Protein AF-A0A960ZDP1-F1 (afdb_monomer)

Mean predicted aligned error: 8.87 Å

Secondary structure (DSSP, 8-state):
-------------------------------BEEEEEEEEEE-TT--EEEEEEETTS-EEEEEEETTEEEE---BEEEEEEEEEE-TT--EEEEEEETTS-EEEEEEETTEEEE---BEEEEEEEEEE-TT--EEEEEEETT--EEEEEEETTEEEE---BEEEEEEEEEE-TT--EEEEEEETTS-EEEEEEETTEEEEEE-BEEEEEEEEEE-TT--EEEEEEETT--EEEEEEETTEEEEGGGGS-GGG-EEEEEEEEE-TT--EEEEEEETT--EEEEEE--TTT------SSHHHHHHHHHHHHHSS----

Solvent-accessible surface area (backbone atoms only — not comparable to full-atom values): 17037 Å² total; per-residue (Å²): 135,91,83,85,89,82,90,79,83,80,77,78,78,77,78,75,76,81,80,76,77,87,79,86,80,92,77,86,78,68,48,62,62,34,92,46,60,49,82,61,26,63,25,89,84,64,39,33,26,8,32,22,15,22,72,80,72,33,45,24,12,33,43,32,45,99,94,42,74,42,78,66,55,50,58,68,30,77,30,19,35,27,44,25,41,21,75,80,68,42,34,25,8,30,20,15,23,72,87,70,36,41,26,13,30,45,31,50,99,92,43,74,42,75,62,55,48,62,70,28,78,35,18,36,36,52,29,42,24,69,85,66,40,34,30,9,31,24,14,23,70,84,66,35,44,29,14,32,46,33,49,98,93,40,71,38,76,62,56,49,59,65,30,77,33,18,34,40,44,26,49,22,71,87,66,38,36,26,8,32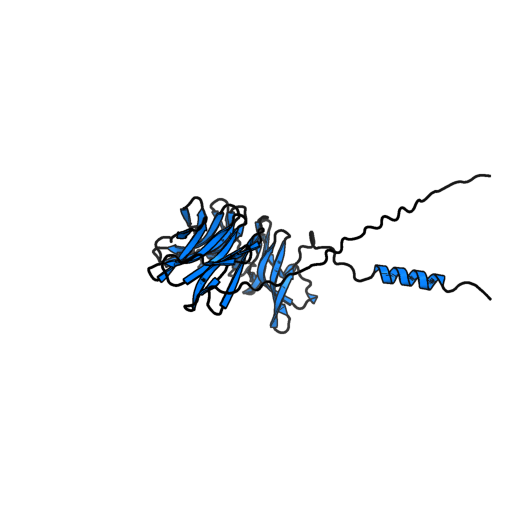,22,17,23,68,84,69,34,41,26,12,30,44,30,48,98,95,42,71,42,80,63,54,45,60,66,30,71,33,22,34,31,35,23,40,23,76,86,63,44,31,28,8,30,21,13,25,68,86,64,48,62,30,14,32,43,32,48,98,93,43,76,42,60,51,62,79,78,52,68,81,88,67,49,66,47,47,39,34,29,60,41,46,45,93,68,59,31,34,33,32,37,26,30,40,84,86,68,48,81,42,78,50,74,47,70,28,81,92,66,51,75,80,75,80,71,86,53,63,70,55,58,55,53,54,54,56,56,63,70,66,75,75,81,85,78,138

Sequence (316 aa):
MKTLFILISAIIILFAEQVYAINYTFVELGTLGGDESEAYGINDSGQIVGKASNASNQGRAFLYENGTMSNLGTLGGSSSIANDINNNGLIAGQAYNSQGYFNAFLYESGSMANLGTFGGTTSSAVGINNAGLVAGSARDVSNLTRAFLYENNQLNDLGTLGGLHSSAMGINNAGEVVGWAFTASSLQHAFLYENNTMYDLGTLGGTSSLARSINDEGNIVGWAHTASQDQHAFLYQDGAMYDLNDFIDPELDFTLYFAYDINEQGDIVGWGTNTNGDIRGFVLYNNETAPAVPEPATVILLLCAFISLYGKKTTN

Nearest PDB structures (foldseek):
  2ojh-assembly1_A  TM=5.428E-01  e=2.398E-04  Agrobacterium fabrum str. C58
  7fik-assembly1_H  TM=4.577E-01  e=8.585E-03  Xenopus laevis
  2onc-assembly3_C-3  TM=4.988E-01  e=7.425E-02  Homo sapiens
  5ojr-assembly1_A  TM=4.972E-01  e=3.074E-01  Thermosynechococcus vestitus
  2x5g-assembly1_A-2  TM=3.685E-01  e=4.050E+00  Sulfolobus islandicus rudivirus 1 variant XX

pLDDT: mean 89.69, std 18.07, range [36.72, 98.94]

Radius of gyration: 26.59 Å; Cα contacts (8 Å, |Δi|>4): 793; chains: 1; bounding box: 55×83×91 Å

Foldseek 3Di:
DDDDDDDDPPPPPPPPPPPPPPDDDDDDLDAQPDDDWDWAEAEPQRWTWWWGAHVVRAIFIWTDDPSDTDGLDAQLDGYWTFNYAYNVGWTWWWGQHVVGEIFIWIDDPSDTHGLDAQCDGYWIWNYAENVGKTWWWHAHPVRAIFIWIQDPSHTHGLDALLDGHWIWQEAENLRKTWWWHAHVVRFIFIWIQDPSHIDGLDALLDGHWIWHYAYNQGWTWWWGAHVVRAIFIWIDDPSHIDGVVVVDDVVQQKTHRTWNYAYPQRKTKGWIAHVVRDIDIDIDGDPVRPDDDPDPCPVVVVVVVVVVVPPDDDDD

Structure (mmCIF, N/CA/C/O backbone):
data_AF-A0A960ZDP1-F1
#
_entry.id   AF-A0A960ZDP1-F1
#
loop_
_atom_site.group_PDB
_atom_site.id
_atom_site.type_symbol
_atom_site.label_atom_id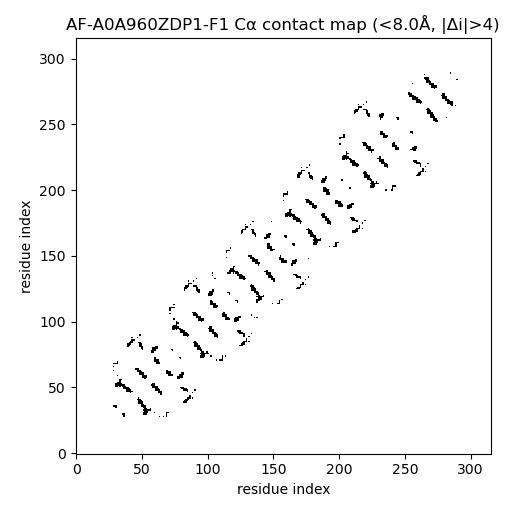
_atom_site.label_alt_id
_atom_site.label_comp_id
_atom_site.label_asym_id
_atom_site.label_entity_id
_atom_site.label_seq_id
_atom_site.pdbx_PDB_ins_code
_atom_site.Cartn_x
_atom_site.Cartn_y
_atom_site.Cartn_z
_atom_site.occupancy
_atom_site.B_iso_or_equiv
_atom_site.auth_seq_id
_atom_site.auth_comp_id
_atom_site.auth_asym_id
_atom_site.auth_atom_id
_atom_site.pdbx_PDB_model_num
ATOM 1 N N . MET A 1 1 ? -33.203 41.025 -63.018 1.00 38.09 1 MET A N 1
ATOM 2 C CA . MET A 1 1 ? -32.585 39.760 -63.476 1.00 38.09 1 MET A CA 1
ATOM 3 C C . MET A 1 1 ? -31.641 39.300 -62.365 1.00 38.09 1 MET A C 1
ATOM 5 O O . MET A 1 1 ? -30.598 39.902 -62.206 1.00 38.09 1 MET A O 1
ATOM 9 N N . LYS A 1 2 ? -32.174 38.614 -61.342 1.00 41.12 2 LYS A N 1
ATOM 10 C CA . LYS A 1 2 ? -31.920 37.186 -61.030 1.00 41.12 2 LYS A CA 1
ATOM 11 C C . LYS A 1 2 ? -30.433 36.816 -60.852 1.00 41.12 2 LYS A C 1
ATOM 13 O O . LYS A 1 2 ? -29.737 36.729 -61.855 1.00 41.12 2 LYS A O 1
ATOM 18 N N . THR A 1 3 ? -30.037 36.541 -59.599 1.00 37.53 3 THR A N 1
ATOM 19 C CA . THR A 1 3 ? -29.159 35.464 -59.043 1.00 37.53 3 THR A CA 1
ATOM 20 C C . THR A 1 3 ? -28.836 35.918 -57.600 1.00 37.53 3 THR A C 1
ATOM 22 O O . THR A 1 3 ? -28.231 36.970 -57.456 1.00 37.53 3 THR A O 1
ATOM 25 N N . LEU A 1 4 ? -29.449 35.426 -56.514 1.00 38.78 4 LEU A N 1
ATOM 26 C CA . LEU A 1 4 ? -29.541 34.074 -55.922 1.00 38.78 4 LEU A CA 1
ATOM 27 C C . LEU A 1 4 ? -28.337 33.713 -55.023 1.00 38.78 4 LEU A C 1
ATOM 29 O O . LEU A 1 4 ? -27.198 33.916 -55.425 1.00 38.78 4 LEU A O 1
ATOM 33 N N . PHE A 1 5 ? -28.674 33.089 -53.877 1.00 36.72 5 PHE A N 1
ATOM 34 C CA . PHE A 1 5 ? -27.831 32.606 -52.764 1.00 36.72 5 PHE A CA 1
ATOM 35 C C . PHE A 1 5 ? -27.309 33.710 -51.815 1.00 36.72 5 PHE A C 1
ATOM 37 O O . PHE A 1 5 ? -27.021 34.811 -52.265 1.00 36.72 5 PHE A O 1
ATOM 44 N N . ILE A 1 6 ? -27.212 33.515 -50.486 1.00 37.50 6 ILE A N 1
ATOM 45 C CA . ILE A 1 6 ? -27.648 32.412 -49.587 1.00 37.50 6 ILE A CA 1
ATOM 46 C C . ILE A 1 6 ? -28.001 33.011 -48.193 1.00 37.50 6 ILE A C 1
ATOM 48 O O . ILE A 1 6 ? -27.468 34.058 -47.835 1.00 37.50 6 ILE A O 1
ATOM 52 N N . LEU A 1 7 ? -28.864 32.364 -47.391 1.00 43.50 7 LEU A N 1
ATOM 53 C CA . LEU A 1 7 ? -28.955 32.616 -45.938 1.00 43.50 7 LEU A CA 1
ATOM 54 C C . LEU A 1 7 ? -27.849 31.822 -45.226 1.00 43.50 7 LEU A C 1
ATOM 56 O O . LEU A 1 7 ? -27.876 30.596 -45.290 1.00 43.50 7 LEU A O 1
ATOM 60 N N . ILE A 1 8 ? -26.964 32.478 -44.472 1.00 38.41 8 ILE A N 1
ATOM 61 C CA . ILE A 1 8 ? -26.258 31.813 -43.365 1.00 38.41 8 ILE A CA 1
ATOM 62 C C . ILE A 1 8 ? -2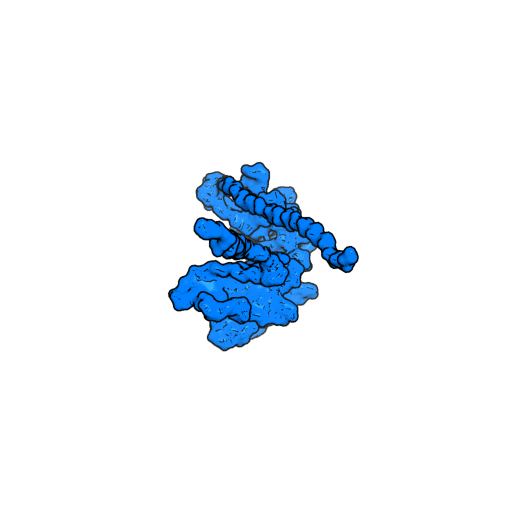6.726 32.452 -42.065 1.00 38.41 8 ILE A C 1
ATOM 64 O O . ILE A 1 8 ? -26.235 33.491 -41.631 1.00 38.41 8 ILE A O 1
ATOM 68 N N . SER A 1 9 ? -27.712 31.804 -41.453 1.00 39.69 9 SER A N 1
ATOM 69 C CA . SER A 1 9 ? -28.031 31.977 -40.044 1.00 39.69 9 SER A CA 1
ATOM 70 C C . SER A 1 9 ? -26.840 31.493 -39.218 1.00 39.69 9 SER A C 1
ATOM 72 O O . SER A 1 9 ? -26.710 30.296 -38.958 1.00 39.69 9 SER A O 1
ATOM 74 N N . ALA A 1 10 ? -25.968 32.416 -38.816 1.00 42.88 10 ALA A N 1
ATOM 75 C CA . ALA A 1 10 ? -24.958 32.148 -37.804 1.00 42.88 10 ALA A CA 1
ATOM 76 C C . ALA A 1 10 ? -25.662 31.963 -36.451 1.00 42.88 10 ALA A C 1
ATOM 78 O O . ALA A 1 10 ? -25.825 32.907 -35.679 1.00 42.88 10 ALA A O 1
ATOM 79 N N . ILE A 1 11 ? -26.123 30.738 -36.188 1.00 44.38 11 ILE A N 1
ATOM 80 C CA . ILE A 1 11 ? -26.502 30.309 -34.844 1.00 44.38 11 ILE A CA 1
ATOM 81 C C . ILE A 1 11 ? -25.198 30.235 -34.053 1.00 44.38 11 ILE A C 1
ATOM 83 O O . ILE A 1 11 ? -24.474 29.243 -34.108 1.00 44.38 11 ILE A O 1
ATOM 87 N N . ILE A 1 12 ? -24.876 31.328 -33.363 1.00 48.69 12 ILE A N 1
ATOM 88 C CA . ILE A 1 12 ? -23.784 31.368 -32.397 1.00 48.69 12 ILE A CA 1
ATOM 89 C C . ILE A 1 12 ? -24.250 30.545 -31.196 1.00 48.69 12 ILE A C 1
ATOM 91 O O . ILE A 1 12 ? -24.952 31.047 -30.317 1.00 48.69 12 ILE A O 1
ATOM 95 N N . ILE A 1 13 ? -23.894 29.260 -31.190 1.00 50.81 13 ILE A N 1
ATOM 96 C CA . ILE A 1 13 ? -24.021 28.414 -30.006 1.00 50.81 13 ILE A CA 1
ATOM 97 C C . ILE A 1 13 ? -22.935 28.873 -29.034 1.00 50.81 13 ILE A C 1
ATOM 99 O O . ILE A 1 13 ? -21.780 28.465 -29.124 1.00 50.81 13 ILE A O 1
ATOM 103 N N . LEU A 1 14 ? -23.313 29.772 -28.126 1.00 50.91 14 LEU A N 1
ATOM 104 C CA . LEU A 1 14 ? -22.530 30.074 -26.936 1.00 50.91 14 LEU A CA 1
ATOM 105 C C . LEU A 1 14 ? -22.559 28.840 -26.032 1.00 50.91 14 LEU A C 1
ATOM 107 O O . LEU A 1 14 ? -23.482 28.664 -25.237 1.00 50.91 14 LEU A O 1
ATOM 111 N N . PHE A 1 15 ? -21.544 27.989 -26.163 1.00 55.62 15 PHE A N 1
ATOM 112 C CA . PHE A 1 15 ? -21.194 27.049 -25.108 1.00 55.62 15 PHE A CA 1
ATOM 113 C C . PHE A 1 15 ? -20.683 27.868 -23.923 1.00 55.62 15 PHE A C 1
ATOM 115 O O . PHE A 1 15 ? -19.557 28.358 -23.923 1.00 55.62 15 PHE A O 1
ATOM 122 N N . ALA A 1 16 ? -21.551 28.076 -22.936 1.00 53.28 16 ALA A N 1
ATOM 1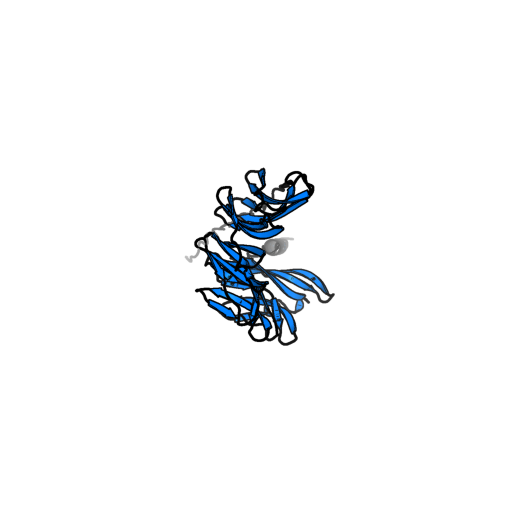23 C CA . ALA A 1 16 ? -21.122 28.531 -21.628 1.00 53.28 16 ALA A CA 1
ATOM 124 C C . ALA A 1 16 ? -20.492 27.330 -20.920 1.00 53.28 16 ALA A C 1
ATOM 126 O O . ALA A 1 16 ? -21.207 26.439 -20.460 1.00 53.28 16 ALA A O 1
ATOM 127 N N . GLU A 1 17 ? -19.163 27.292 -20.860 1.00 60.28 17 GLU A N 1
ATOM 128 C CA . GLU A 1 17 ? -18.460 26.362 -19.981 1.00 60.28 17 GLU A CA 1
ATOM 129 C C . GLU A 1 17 ? -18.936 26.603 -18.544 1.00 60.28 17 GLU A C 1
ATOM 131 O O . GLU A 1 17 ? -18.910 27.733 -18.042 1.00 60.28 17 GLU A O 1
ATOM 136 N N . GLN A 1 18 ? -19.410 25.547 -17.878 1.00 58.16 18 GLN A N 1
ATOM 137 C CA . GLN A 1 18 ? -19.647 25.617 -16.443 1.00 58.16 18 GLN A CA 1
ATOM 138 C C . GLN A 1 18 ? -18.292 25.738 -15.756 1.00 58.16 18 GLN A C 1
ATOM 140 O O . GLN A 1 18 ? -17.587 24.752 -15.560 1.00 58.16 18 GLN A O 1
ATOM 145 N N . VAL A 1 19 ? -17.945 26.963 -15.365 1.00 60.53 19 VAL A N 1
ATOM 146 C CA . VAL A 1 19 ? -16.855 27.207 -14.423 1.00 60.53 19 VAL A CA 1
ATOM 147 C C . VAL A 1 19 ? -17.296 26.645 -13.074 1.00 60.53 19 VAL A C 1
ATOM 149 O O . VAL A 1 19 ? -17.947 27.325 -12.277 1.00 60.53 19 VAL A O 1
ATOM 152 N N . TYR A 1 20 ? -16.972 25.376 -12.834 1.00 65.94 20 TYR A N 1
ATOM 153 C CA . TYR A 1 20 ? -17.087 24.762 -11.522 1.00 65.94 20 TYR A CA 1
ATOM 154 C C . TYR A 1 20 ? -16.124 25.488 -10.583 1.00 65.94 20 TYR A C 1
ATOM 156 O O . TYR A 1 20 ? -14.913 25.281 -10.618 1.00 65.94 20 TYR A O 1
ATOM 164 N N . ALA A 1 21 ? -16.663 26.381 -9.754 1.00 70.75 21 ALA A N 1
ATOM 165 C CA . ALA A 1 21 ? -15.895 26.984 -8.679 1.00 70.75 21 ALA A CA 1
ATOM 166 C C . ALA A 1 21 ? -15.486 25.869 -7.706 1.00 70.75 21 ALA A C 1
ATOM 168 O O . ALA A 1 21 ? -16.334 25.313 -7.002 1.00 70.75 21 ALA A O 1
ATOM 169 N N . ILE A 1 22 ? -14.196 25.533 -7.688 1.00 80.31 22 ILE A N 1
ATOM 170 C CA . ILE A 1 22 ? -13.643 24.552 -6.756 1.00 80.31 22 ILE A CA 1
ATOM 171 C C . ILE A 1 22 ? -13.688 25.177 -5.358 1.00 80.31 22 ILE A C 1
ATOM 173 O O . ILE A 1 22 ? -12.915 26.078 -5.036 1.00 80.31 22 ILE A O 1
ATOM 177 N N . ASN A 1 23 ? -14.642 24.728 -4.544 1.00 86.12 23 ASN A N 1
ATOM 178 C CA . ASN A 1 23 ? -14.875 25.231 -3.195 1.00 86.12 23 ASN A CA 1
ATOM 179 C C . ASN A 1 23 ? -14.437 24.175 -2.176 1.00 86.12 23 ASN A C 1
ATOM 181 O O . ASN A 1 23 ? -15.167 23.220 -1.918 1.00 86.12 23 ASN A O 1
ATOM 185 N N . TYR A 1 24 ? -13.264 24.364 -1.574 1.00 86.62 24 TYR A N 1
ATOM 186 C CA . TYR A 1 24 ? -12.812 23.544 -0.452 1.00 86.62 24 TYR A CA 1
ATOM 187 C C . TYR A 1 24 ? -13.316 24.111 0.876 1.00 86.62 24 TYR A C 1
ATOM 189 O O . TYR A 1 24 ? -13.234 25.315 1.120 1.00 86.62 24 TYR A O 1
ATOM 197 N N . THR A 1 25 ? -13.785 23.230 1.760 1.00 90.19 25 THR A N 1
ATOM 198 C CA . THR A 1 25 ? -14.049 23.559 3.166 1.00 90.19 25 THR A CA 1
ATOM 199 C C . THR A 1 25 ? -12.945 22.950 4.017 1.00 90.19 25 THR A C 1
ATOM 201 O O . THR A 1 25 ? -12.709 21.747 3.946 1.00 90.19 25 THR A O 1
ATOM 204 N N . PHE A 1 26 ? -12.264 23.768 4.818 1.00 93.06 26 PHE A N 1
ATOM 205 C CA . PHE A 1 26 ? -11.309 23.267 5.802 1.00 93.06 26 PHE A CA 1
ATOM 206 C C . PHE A 1 26 ? -12.055 22.647 6.988 1.00 93.06 26 PHE A C 1
ATOM 208 O O . PHE A 1 26 ? -12.930 23.289 7.572 1.00 93.06 26 PHE A O 1
ATOM 215 N N . VAL A 1 27 ? -11.674 21.425 7.355 1.00 94.12 27 VAL A N 1
ATOM 216 C CA . VAL A 1 27 ? -12.157 20.718 8.542 1.00 94.12 27 VAL A CA 1
ATOM 217 C C . VAL A 1 27 ? -10.940 20.245 9.328 1.00 94.12 27 VAL A C 1
ATOM 219 O O . VAL A 1 27 ? -10.080 19.549 8.796 1.00 94.12 27 VAL A O 1
ATOM 222 N N . GLU A 1 28 ? -10.871 20.640 10.594 1.00 95.69 28 GLU A N 1
ATOM 223 C CA . GLU A 1 28 ? -9.922 20.105 11.568 1.00 95.69 28 GLU A CA 1
ATOM 224 C C . GLU A 1 28 ? -10.586 18.879 12.220 1.00 95.69 28 GLU A C 1
ATOM 226 O O . GLU A 1 28 ? -11.755 18.950 12.610 1.00 95.69 28 GLU A O 1
ATOM 231 N N . LEU A 1 29 ? -9.898 17.732 12.247 1.00 96.88 29 LEU A N 1
ATOM 232 C CA . LEU A 1 29 ? -10.499 16.457 12.668 1.00 96.88 29 LEU A CA 1
ATOM 233 C C . LEU A 1 29 ? -10.478 16.258 14.192 1.00 96.88 29 LEU A C 1
ATOM 235 O O . LEU A 1 29 ? -11.253 15.456 14.717 1.00 96.88 29 LEU A O 1
ATOM 239 N N . GLY A 1 30 ? -9.605 16.974 14.898 1.00 97.00 30 GLY A N 1
ATOM 240 C CA . GLY A 1 30 ? -9.349 16.831 16.319 1.00 97.00 30 GLY A CA 1
ATOM 241 C C . GLY A 1 30 ? -8.482 15.616 16.646 1.00 97.00 30 GLY A C 1
ATOM 242 O O . GLY A 1 30 ? -7.810 15.027 15.797 1.00 97.00 30 GLY A O 1
ATOM 243 N N . THR A 1 31 ? -8.510 15.224 17.916 1.00 97.56 31 THR A N 1
ATOM 244 C CA . THR A 1 31 ? -7.828 14.038 18.452 1.00 97.56 31 THR A CA 1
ATOM 245 C C . THR A 1 31 ? -8.790 13.243 19.336 1.00 97.56 31 THR A C 1
ATOM 247 O O . THR A 1 31 ? -9.892 13.693 19.652 1.00 97.56 31 THR A O 1
ATOM 250 N N . LEU A 1 32 ? -8.357 12.082 19.835 1.00 97.62 32 LEU A N 1
ATOM 251 C CA . LEU A 1 32 ? -9.101 11.308 20.838 1.00 97.62 32 LEU A CA 1
ATOM 252 C C . LEU A 1 32 ? -8.768 11.755 22.280 1.00 97.62 32 LEU A C 1
ATOM 254 O O . LEU A 1 32 ? -8.800 10.959 23.225 1.00 97.62 32 LEU A O 1
ATOM 258 N N . GLY A 1 33 ? -8.424 13.037 22.446 1.00 97.06 33 GLY A N 1
ATOM 259 C CA . GLY A 1 33 ? -8.029 13.667 23.708 1.00 97.06 33 GLY A CA 1
ATOM 260 C C . GLY A 1 33 ? -6.518 13.742 23.955 1.00 97.06 33 GLY A C 1
ATOM 261 O O . GLY A 1 33 ? -6.132 14.108 25.061 1.00 97.06 33 GLY A O 1
ATOM 262 N N . GLY A 1 34 ? -5.688 13.365 22.976 1.00 96.62 34 GLY A N 1
ATOM 263 C CA . GLY A 1 34 ? -4.242 13.633 22.953 1.00 96.62 34 GLY A CA 1
ATOM 264 C C . GLY A 1 34 ? -3.879 14.842 22.075 1.00 96.62 34 GLY A C 1
ATOM 265 O O . GLY A 1 34 ? -4.741 15.666 21.768 1.00 96.62 34 GLY A O 1
ATOM 266 N N . ASP A 1 35 ? -2.622 14.919 21.634 1.00 96.62 35 ASP A N 1
ATOM 267 C CA . ASP A 1 35 ? -2.046 16.097 20.958 1.00 96.62 35 ASP A CA 1
ATOM 268 C C . ASP A 1 35 ? -1.844 15.941 19.428 1.00 96.62 35 ASP A C 1
ATOM 270 O O . ASP A 1 35 ? -1.608 16.929 18.737 1.00 96.62 35 ASP A O 1
ATOM 274 N N . GLU A 1 36 ? -1.930 14.720 18.885 1.00 96.94 36 GLU A N 1
ATOM 275 C CA . GLU A 1 36 ? -1.723 14.401 17.456 1.00 96.94 36 GLU A CA 1
ATOM 276 C C . GLU A 1 36 ? -2.860 13.570 16.825 1.00 96.94 36 GLU A C 1
ATOM 278 O O . GLU A 1 36 ? -3.468 12.716 17.489 1.00 96.94 36 GLU A O 1
ATOM 283 N N . SER A 1 37 ? -3.092 13.768 15.523 1.00 98.00 37 SER A N 1
ATOM 284 C CA . SER A 1 37 ? -3.866 12.885 14.640 1.00 98.00 37 SER A CA 1
ATOM 285 C C . SER A 1 37 ? -3.364 12.953 13.190 1.00 98.00 37 SER A C 1
ATOM 287 O O . SER A 1 37 ? -2.790 13.950 12.757 1.00 98.00 37 SER A O 1
ATOM 289 N N . GLU A 1 38 ? -3.554 11.861 12.452 1.00 98.38 38 GLU A N 1
ATOM 290 C CA . GLU A 1 38 ? -3.142 11.666 11.062 1.00 98.38 38 GLU A CA 1
ATOM 291 C C . GLU A 1 38 ? -4.249 10.888 10.330 1.00 98.38 38 GLU A C 1
ATOM 293 O O . GLU A 1 38 ? -4.667 9.828 10.802 1.00 98.38 38 GLU A O 1
ATOM 298 N N . ALA A 1 39 ? -4.729 11.398 9.193 1.00 98.25 39 ALA A N 1
ATOM 299 C CA . ALA A 1 39 ? -5.698 10.714 8.332 1.00 98.25 39 ALA A CA 1
ATOM 300 C C . ALA A 1 39 ? -4.975 9.978 7.194 1.00 98.25 39 ALA A C 1
ATOM 302 O O . ALA A 1 39 ? -4.077 10.551 6.577 1.00 98.25 39 ALA A O 1
ATOM 303 N N . TYR A 1 40 ? -5.371 8.733 6.922 1.00 98.00 40 TYR A N 1
ATOM 304 C CA . TYR A 1 40 ? -4.720 7.850 5.946 1.00 98.00 40 TYR A CA 1
ATOM 305 C C . TYR A 1 40 ? -5.655 7.361 4.830 1.00 98.00 40 TYR A C 1
ATOM 307 O O . TYR A 1 40 ? -5.176 7.134 3.726 1.00 98.00 40 TYR A O 1
ATOM 315 N N . GLY A 1 41 ? -6.965 7.255 5.081 1.00 97.50 41 GLY A N 1
ATOM 316 C CA . GLY A 1 41 ? -7.949 6.834 4.077 1.00 97.50 41 GLY A CA 1
ATOM 317 C C . GLY A 1 41 ? -9.250 7.630 4.163 1.00 97.50 41 GLY A C 1
ATOM 318 O O . GLY A 1 41 ? -9.614 8.119 5.237 1.00 97.50 41 GLY A O 1
ATOM 319 N N . ILE A 1 42 ? -9.947 7.761 3.035 1.00 98.19 42 ILE A N 1
ATOM 320 C CA . ILE A 1 42 ? -11.274 8.376 2.916 1.00 98.19 42 ILE A CA 1
ATOM 321 C C . ILE A 1 42 ? -12.085 7.624 1.855 1.00 98.19 42 ILE A C 1
ATOM 323 O O . ILE A 1 42 ? -11.536 7.280 0.814 1.00 98.19 42 ILE A O 1
ATOM 327 N N . ASN A 1 43 ? -13.373 7.384 2.109 1.00 98.19 43 ASN A N 1
ATOM 328 C CA . ASN A 1 43 ? -14.283 6.762 1.139 1.00 98.19 43 ASN A CA 1
ATOM 329 C C . ASN A 1 43 ? -15.271 7.770 0.515 1.00 98.19 43 ASN A C 1
ATOM 331 O O . ASN A 1 43 ? -15.381 8.912 0.970 1.00 98.19 43 ASN A O 1
ATOM 335 N N . ASP A 1 44 ? -16.049 7.339 -0.481 1.00 97.31 44 ASP A N 1
ATOM 336 C CA . ASP A 1 44 ? -17.002 8.189 -1.222 1.00 97.31 44 ASP A CA 1
ATOM 337 C C . ASP A 1 44 ? -18.126 8.782 -0.351 1.00 97.31 44 ASP A C 1
ATOM 339 O O . ASP A 1 44 ? -18.750 9.780 -0.716 1.00 97.31 44 ASP A O 1
ATOM 343 N N . SER A 1 45 ? -18.385 8.199 0.826 1.00 97.62 45 SER A N 1
ATOM 344 C CA . SER A 1 45 ? -19.328 8.745 1.815 1.00 97.62 45 SER A CA 1
ATOM 345 C C . SER A 1 45 ? -18.706 9.828 2.709 1.00 97.62 45 SER A C 1
ATOM 347 O O . SER A 1 45 ? -19.376 10.355 3.598 1.00 97.62 45 SER A O 1
ATOM 349 N N . GLY A 1 46 ? -17.430 10.169 2.500 1.00 97.19 46 GLY A N 1
ATOM 350 C CA . GLY A 1 46 ? -16.681 11.126 3.313 1.00 97.19 46 GLY A CA 1
ATOM 351 C C . GLY A 1 46 ? -16.297 10.597 4.697 1.00 97.19 46 GLY A C 1
ATOM 352 O O . GLY A 1 46 ? -15.973 11.393 5.580 1.00 97.19 46 GLY A O 1
ATOM 353 N N . GLN A 1 47 ? -16.346 9.277 4.911 1.00 98.56 47 GLN A N 1
ATOM 354 C CA . GLN A 1 47 ? -15.838 8.651 6.130 1.00 98.56 47 GLN A CA 1
ATOM 355 C C . GLN A 1 47 ? -14.311 8.605 6.061 1.00 98.56 47 GLN A C 1
ATOM 357 O O . GLN A 1 47 ? -13.756 8.096 5.089 1.00 98.56 47 GLN A O 1
ATOM 362 N N . ILE A 1 48 ? -13.635 9.133 7.082 1.00 98.81 48 ILE A N 1
ATOM 363 C CA . ILE A 1 48 ? -12.170 9.253 7.128 1.00 98.81 48 ILE A CA 1
ATOM 364 C C . ILE A 1 48 ? -11.614 8.329 8.209 1.00 98.81 48 ILE A C 1
ATOM 366 O O . ILE A 1 48 ? -12.153 8.270 9.315 1.00 98.81 48 ILE A O 1
ATOM 370 N N . VAL A 1 49 ? -10.505 7.651 7.925 1.00 98.88 49 VAL A N 1
ATOM 371 C CA . VAL A 1 49 ? -9.801 6.786 8.881 1.00 98.88 49 VAL A CA 1
ATOM 372 C C . VAL A 1 49 ? -8.329 7.151 9.008 1.00 98.88 49 VAL A C 1
ATOM 374 O O . VAL A 1 49 ? -7.750 7.809 8.143 1.00 98.88 49 VAL A O 1
ATOM 377 N N . GLY A 1 50 ? -7.711 6.714 10.100 1.00 98.75 50 GLY A N 1
ATOM 378 C CA . GLY A 1 50 ? -6.291 6.931 10.346 1.00 98.75 50 GLY A CA 1
ATOM 379 C C . GLY A 1 50 ? -5.885 6.584 11.773 1.00 98.75 50 GLY A C 1
ATOM 380 O O . GLY A 1 50 ? -6.410 5.640 12.373 1.00 98.75 50 GLY A O 1
ATOM 381 N N . LYS A 1 51 ? -4.961 7.369 12.330 1.00 98.62 51 LYS A N 1
ATOM 382 C CA . LYS A 1 51 ? -4.439 7.253 13.698 1.00 98.62 51 LYS A CA 1
ATOM 383 C C . LYS A 1 51 ? -4.649 8.568 14.452 1.00 98.62 51 LYS A C 1
ATOM 385 O O . LYS A 1 51 ? -4.242 9.620 13.983 1.00 98.62 51 LYS A O 1
ATOM 390 N N . ALA A 1 52 ? -5.193 8.514 15.663 1.00 98.56 52 ALA A N 1
ATOM 391 C CA . ALA A 1 52 ? -5.247 9.654 16.578 1.00 98.56 52 ALA A CA 1
ATOM 392 C C . ALA A 1 52 ? -4.748 9.268 17.972 1.00 98.56 52 ALA A C 1
ATOM 394 O O . ALA A 1 52 ? -4.939 8.143 18.435 1.00 98.56 52 ALA A O 1
ATOM 395 N N . SER A 1 53 ? -4.100 10.203 18.654 1.00 98.12 53 SER A N 1
ATOM 396 C CA . SER A 1 53 ? -3.675 10.035 20.043 1.00 98.12 53 SER A CA 1
ATOM 397 C C . SER A 1 53 ? -4.854 10.197 21.007 1.00 98.12 53 SER A C 1
ATOM 399 O O . SER A 1 53 ? -5.700 11.082 20.851 1.00 98.12 53 SER A O 1
ATOM 401 N N . ASN A 1 54 ? -4.917 9.325 22.014 1.00 96.56 54 ASN A N 1
ATOM 402 C CA . ASN A 1 54 ? -5.838 9.467 23.140 1.00 96.56 54 ASN A CA 1
ATOM 403 C C . ASN A 1 54 ? -5.212 10.266 24.300 1.00 96.56 54 ASN A C 1
ATOM 405 O O . ASN A 1 54 ? -4.009 10.510 24.308 1.00 96.56 54 ASN A O 1
ATOM 409 N N . ALA A 1 55 ? -5.997 10.580 25.335 1.00 96.56 55 ALA A N 1
ATOM 410 C CA . ALA A 1 55 ? -5.538 11.287 26.545 1.00 96.56 55 ALA A CA 1
ATOM 411 C C . ALA A 1 55 ? -4.459 10.561 27.393 1.00 96.56 55 ALA A C 1
ATOM 413 O O . ALA A 1 55 ? -4.085 11.026 28.467 1.00 96.56 55 ALA A O 1
ATOM 414 N N . SER A 1 56 ? -3.978 9.392 26.961 1.00 95.31 56 SER A N 1
ATOM 415 C CA . SER A 1 56 ? -2.814 8.687 27.523 1.00 95.31 56 SER A CA 1
ATOM 416 C C . SER A 1 56 ? -1.641 8.627 26.533 1.00 95.31 56 SER A C 1
ATOM 418 O O . SER A 1 56 ? -0.737 7.811 26.706 1.00 95.31 56 SER A O 1
ATOM 420 N N . ASN A 1 57 ? -1.673 9.457 25.485 1.00 94.38 57 ASN A N 1
ATOM 421 C CA . ASN A 1 57 ? -0.723 9.529 24.373 1.00 94.38 57 ASN A CA 1
ATOM 422 C C . ASN A 1 57 ? -0.487 8.185 23.670 1.00 94.38 57 ASN A C 1
ATOM 424 O O . ASN A 1 57 ? 0.599 7.893 23.174 1.00 94.38 57 ASN A O 1
ATOM 428 N N . GLN A 1 58 ? -1.527 7.350 23.615 1.00 95.94 58 GLN A N 1
ATOM 429 C CA . GLN A 1 58 ? -1.516 6.104 22.859 1.00 95.94 58 GLN A CA 1
ATOM 430 C C . GLN A 1 58 ? -2.245 6.296 21.527 1.00 95.94 58 GLN A C 1
ATOM 432 O O . GLN A 1 58 ? -3.358 6.826 21.504 1.00 95.94 58 GLN A O 1
ATOM 437 N N . GLY A 1 59 ? -1.647 5.813 20.435 1.00 97.69 59 GLY A N 1
ATOM 438 C CA . GLY A 1 59 ? -2.282 5.809 19.118 1.00 97.69 59 GLY A CA 1
ATOM 439 C C . GLY A 1 59 ? -3.535 4.932 19.087 1.00 97.69 59 GLY A C 1
ATOM 440 O O . GLY A 1 59 ? -3.599 3.873 19.718 1.00 97.69 59 GLY A O 1
ATOM 441 N N . ARG A 1 60 ? -4.558 5.385 18.376 1.00 98.50 60 ARG A N 1
ATOM 442 C CA . ARG A 1 60 ? -5.810 4.668 18.159 1.00 98.50 60 ARG A CA 1
ATOM 443 C C . ARG A 1 60 ? -6.251 4.834 16.720 1.00 98.50 60 ARG A C 1
ATOM 445 O O . ARG A 1 60 ? -6.295 5.952 16.213 1.00 98.50 60 ARG A O 1
ATOM 452 N N . ALA A 1 61 ? -6.643 3.722 16.116 1.00 98.69 61 ALA A N 1
ATOM 453 C CA . ALA A 1 61 ? -7.425 3.712 14.901 1.00 98.69 61 ALA A CA 1
ATOM 454 C C . ALA A 1 61 ? -8.722 4.497 15.143 1.00 98.69 61 ALA A C 1
ATOM 456 O O . ALA A 1 61 ? -9.399 4.267 16.154 1.00 98.69 61 ALA A O 1
ATOM 457 N N . PHE A 1 62 ? -9.055 5.420 14.244 1.00 98.75 62 PHE A N 1
ATOM 458 C CA . PHE A 1 62 ? -10.301 6.182 14.309 1.00 98.75 62 PHE A CA 1
ATOM 459 C C . PHE A 1 62 ? -11.142 6.015 13.043 1.00 98.75 62 PHE A C 1
ATOM 461 O O . PHE A 1 62 ? -10.611 5.727 11.973 1.00 98.75 62 PHE A O 1
ATOM 468 N N . LEU A 1 63 ? -12.444 6.249 13.197 1.00 98.69 63 LEU A N 1
ATOM 469 C CA . LEU A 1 63 ? -13.385 6.577 12.127 1.00 98.69 63 LEU A CA 1
ATOM 470 C C . LEU A 1 63 ? -13.930 7.976 12.412 1.00 98.69 63 LEU A C 1
ATOM 472 O O . LEU A 1 63 ? -14.452 8.220 13.499 1.00 98.69 63 LEU A O 1
ATOM 476 N N . TYR A 1 64 ? -13.792 8.893 11.463 1.00 98.56 64 TYR A N 1
ATOM 477 C CA . TYR A 1 64 ? -14.387 10.219 11.507 1.00 98.56 64 TYR A CA 1
ATOM 478 C C . TYR A 1 64 ? -15.542 10.268 10.514 1.00 98.56 64 TYR A C 1
ATOM 480 O O . TYR A 1 64 ? -15.348 10.102 9.310 1.00 98.56 64 TYR A O 1
ATOM 488 N N . GLU A 1 65 ? -16.744 10.505 11.025 1.00 97.38 65 GLU A N 1
ATOM 489 C CA . GLU A 1 65 ? -17.962 10.615 10.229 1.00 97.38 65 GLU A CA 1
ATOM 490 C C . GLU A 1 65 ? -18.922 11.618 10.873 1.00 97.38 65 GLU A C 1
ATOM 492 O O . GLU A 1 65 ? -18.945 11.777 12.094 1.00 97.38 65 GLU A O 1
ATOM 497 N N . ASN A 1 66 ? -19.718 12.322 10.062 1.00 95.19 66 ASN A N 1
ATOM 498 C CA . ASN A 1 66 ? -20.739 13.266 10.541 1.00 95.19 66 ASN A CA 1
ATOM 499 C C . ASN A 1 66 ? -20.219 14.288 11.585 1.00 95.19 66 ASN A C 1
ATOM 501 O O . ASN A 1 66 ? -20.929 14.661 12.520 1.00 95.19 66 ASN A O 1
ATOM 505 N N . GLY A 1 67 ? -18.962 14.728 11.445 1.00 95.25 67 GLY A N 1
ATOM 506 C CA . GLY A 1 67 ? -18.309 15.673 12.359 1.00 95.25 67 GLY A CA 1
ATOM 507 C C . GLY A 1 67 ? -17.781 15.073 13.672 1.00 95.25 67 GLY A C 1
ATOM 508 O O . GLY A 1 67 ? -17.407 15.829 14.565 1.00 95.25 67 GLY A O 1
ATOM 509 N N . THR A 1 68 ? -17.770 13.744 13.822 1.00 96.88 68 THR A N 1
ATOM 510 C CA . THR A 1 68 ? -17.418 13.046 15.071 1.00 96.88 68 THR A CA 1
ATOM 511 C C . THR A 1 68 ? -16.277 12.053 14.856 1.00 96.88 68 THR A C 1
ATOM 513 O O . THR A 1 68 ? -16.401 11.140 14.044 1.00 96.88 68 THR A O 1
ATOM 516 N N . MET A 1 69 ? -15.195 12.175 15.637 1.00 98.12 69 MET A N 1
ATOM 517 C CA . MET A 1 69 ? -14.118 11.179 15.689 1.00 98.12 69 MET A CA 1
ATOM 518 C C . MET A 1 69 ? -14.448 10.063 16.693 1.00 98.12 69 MET A C 1
ATOM 520 O O . MET A 1 69 ? -14.540 10.300 17.899 1.00 98.12 69 MET A O 1
ATOM 524 N N . SER A 1 70 ? -14.574 8.834 16.201 1.00 97.75 70 SER A N 1
ATOM 525 C CA . SER A 1 70 ? -14.836 7.624 16.984 1.00 97.75 70 SER A CA 1
ATOM 526 C C . SER A 1 70 ? -13.585 6.754 17.101 1.00 97.75 70 SER A C 1
ATOM 528 O O . SER A 1 70 ? -12.934 6.441 16.109 1.00 97.75 70 SER A O 1
ATOM 530 N N . ASN A 1 71 ? -13.258 6.325 18.321 1.00 98.06 71 ASN A N 1
ATOM 531 C CA . ASN A 1 71 ? -12.155 5.402 18.605 1.00 98.06 71 ASN A CA 1
ATOM 532 C C . ASN A 1 71 ? -12.562 3.952 18.286 1.00 98.06 71 ASN A C 1
ATOM 534 O O . ASN A 1 71 ? -13.482 3.431 18.916 1.00 98.06 71 ASN A O 1
ATOM 538 N N . LEU A 1 72 ? -11.844 3.281 17.381 1.00 98.38 72 LEU A N 1
ATOM 539 C CA . LEU A 1 72 ? -12.132 1.895 16.973 1.00 98.38 72 LEU A CA 1
ATOM 540 C C . LEU A 1 72 ? -11.616 0.838 17.967 1.00 98.38 72 LEU A C 1
ATOM 542 O O . LEU A 1 72 ? -11.933 -0.344 17.842 1.00 98.38 72 LEU A O 1
ATOM 546 N N . GLY A 1 73 ? -10.830 1.243 18.969 1.00 97.56 73 GLY A N 1
ATOM 547 C CA . GLY A 1 73 ? -10.245 0.347 19.966 1.00 97.56 73 GLY A CA 1
ATOM 548 C C . GLY A 1 73 ? -8.946 -0.320 19.504 1.00 97.56 73 GLY A C 1
ATOM 549 O O . GLY A 1 73 ? -8.236 0.192 18.642 1.00 97.56 73 GLY A O 1
ATOM 550 N N . THR A 1 74 ? -8.589 -1.438 20.133 1.00 98.00 74 THR A N 1
ATOM 551 C CA . THR A 1 74 ? -7.400 -2.257 19.827 1.00 98.00 74 THR A CA 1
ATOM 552 C C . THR A 1 74 ? -7.759 -3.737 19.978 1.00 98.00 74 THR A C 1
ATOM 554 O O . THR A 1 74 ? -8.794 -4.068 20.559 1.00 98.00 74 THR A O 1
ATOM 557 N N . LEU A 1 75 ? -6.872 -4.650 19.570 1.00 98.12 75 LEU A N 1
ATOM 558 C CA . LEU A 1 75 ? -7.021 -6.096 19.802 1.00 98.12 75 LEU A CA 1
ATOM 559 C C . LEU A 1 75 ? -6.673 -6.512 21.255 1.00 98.12 75 LEU A C 1
ATOM 561 O O . LEU A 1 75 ? -6.187 -7.615 21.508 1.00 98.12 75 LEU A O 1
ATOM 565 N N . GLY A 1 76 ? -6.880 -5.614 22.224 1.00 96.81 76 GLY A N 1
ATOM 566 C CA . GLY A 1 76 ? -6.520 -5.784 23.637 1.00 96.81 76 GLY A CA 1
ATOM 567 C C . GLY A 1 76 ? -5.122 -5.273 24.015 1.00 96.81 76 GLY A C 1
ATOM 568 O O . GLY A 1 76 ? -4.740 -5.367 25.179 1.00 96.81 76 GLY A O 1
ATOM 569 N N . GLY A 1 77 ? -4.359 -4.735 23.059 1.00 96.31 77 GLY A N 1
ATOM 570 C CA . GLY A 1 77 ? -3.039 -4.136 23.272 1.00 96.31 77 GLY A CA 1
ATOM 571 C C . GLY A 1 77 ? -3.040 -2.604 23.334 1.00 96.31 77 GLY A C 1
ATOM 572 O O . GLY A 1 77 ? -4.079 -1.955 23.466 1.00 96.31 77 GLY A O 1
ATOM 573 N N . SER A 1 78 ? -1.846 -2.014 23.245 1.00 95.56 78 SER A N 1
ATOM 574 C CA . SER A 1 78 ? -1.588 -0.602 23.569 1.00 95.56 78 SER A CA 1
ATOM 575 C C . SER A 1 78 ? -1.938 0.418 22.483 1.00 95.56 78 SER A C 1
ATOM 577 O O . SER A 1 78 ? -2.168 1.576 22.830 1.00 95.56 78 SER A O 1
ATOM 579 N N . SER A 1 79 ? -1.958 0.036 21.202 1.00 97.56 79 SER A N 1
ATOM 580 C CA . SER A 1 79 ? -2.126 0.960 20.069 1.00 97.56 79 SER A CA 1
ATOM 581 C C . SER A 1 79 ? -2.829 0.306 18.872 1.00 97.56 79 SER A C 1
ATOM 583 O O . SER A 1 79 ? -2.878 -0.923 18.773 1.00 97.56 79 SER A O 1
ATOM 585 N N . SER A 1 80 ? -3.363 1.117 17.962 1.00 98.62 80 SER A N 1
ATOM 586 C CA . SER A 1 80 ? -3.956 0.690 16.688 1.00 98.62 80 SER A CA 1
ATOM 587 C C . SER A 1 80 ? -3.859 1.787 15.627 1.00 98.62 80 SER A C 1
ATOM 589 O O . SER A 1 80 ? -3.708 2.964 15.956 1.00 98.62 80 SER A O 1
ATOM 591 N N . ILE A 1 81 ? -3.924 1.378 14.360 1.00 98.69 81 ILE A N 1
ATOM 592 C CA . ILE A 1 81 ? -3.891 2.229 13.169 1.00 98.69 81 ILE A CA 1
ATOM 593 C C . ILE A 1 81 ? -4.876 1.649 12.149 1.00 98.69 81 ILE A C 1
ATOM 595 O O . ILE A 1 81 ? -4.773 0.468 11.817 1.00 98.69 81 ILE A O 1
ATOM 599 N N . ALA A 1 82 ? -5.812 2.461 11.655 1.00 98.81 82 ALA A N 1
ATOM 600 C CA . ALA A 1 82 ? -6.571 2.145 10.449 1.00 98.81 82 ALA A CA 1
ATOM 601 C C . ALA A 1 82 ? -5.783 2.669 9.245 1.00 98.81 82 ALA A C 1
ATOM 603 O O . ALA A 1 82 ? -5.446 3.850 9.218 1.00 98.81 82 ALA A O 1
ATOM 604 N N . ASN A 1 83 ? -5.452 1.788 8.304 1.00 98.56 83 ASN A N 1
ATOM 605 C CA . ASN A 1 83 ? -4.663 2.138 7.124 1.00 98.56 83 ASN A CA 1
ATOM 606 C C . ASN A 1 83 ? -5.566 2.513 5.943 1.00 98.56 83 ASN A C 1
ATOM 608 O O . ASN A 1 83 ? -5.180 3.372 5.162 1.00 98.56 83 ASN A O 1
ATOM 612 N N . ASP A 1 84 ? -6.741 1.883 5.826 1.00 98.69 84 ASP A N 1
ATOM 613 C CA . ASP A 1 84 ? -7.607 2.009 4.651 1.00 98.69 84 ASP A CA 1
ATOM 614 C C . ASP A 1 84 ? -9.096 1.748 4.977 1.00 98.69 84 ASP A C 1
ATOM 616 O O . ASP A 1 84 ? -9.412 1.095 5.979 1.00 98.69 84 ASP A O 1
ATOM 620 N N . ILE A 1 85 ? -10.007 2.266 4.147 1.00 98.81 85 ILE A N 1
ATOM 621 C CA . ILE A 1 85 ? -11.471 2.174 4.274 1.00 98.81 85 ILE A CA 1
ATOM 622 C C . ILE A 1 85 ? -12.138 2.068 2.896 1.00 98.81 85 ILE A C 1
ATOM 624 O O . ILE A 1 85 ? -11.902 2.896 2.024 1.00 98.81 85 ILE A O 1
ATOM 628 N N . ASN A 1 86 ? -13.046 1.104 2.722 1.00 98.50 86 ASN A N 1
ATOM 629 C CA . ASN A 1 86 ? -13.804 0.957 1.474 1.00 98.50 86 ASN A CA 1
ATOM 630 C C . ASN A 1 86 ? -15.152 1.714 1.487 1.00 98.50 86 ASN A C 1
ATOM 632 O O . ASN A 1 86 ? -15.619 2.190 2.528 1.00 98.50 86 ASN A O 1
ATOM 636 N N . ASN A 1 87 ? -15.837 1.783 0.341 1.00 98.25 87 ASN A N 1
ATOM 637 C CA . ASN A 1 87 ? -17.124 2.483 0.195 1.00 98.25 87 ASN A CA 1
ATOM 638 C C . ASN A 1 87 ? -18.301 1.830 0.941 1.00 98.25 87 ASN A C 1
ATOM 640 O O . ASN A 1 87 ? -19.359 2.443 1.067 1.00 98.25 87 ASN A O 1
ATOM 644 N N . ASN A 1 88 ? -18.123 0.617 1.470 1.00 97.94 88 ASN A N 1
ATOM 645 C CA . ASN A 1 88 ? -19.087 -0.044 2.352 1.00 97.94 88 ASN A CA 1
ATOM 646 C C . ASN A 1 88 ? -18.819 0.243 3.846 1.00 97.94 88 ASN A C 1
ATOM 648 O O . ASN A 1 88 ? -19.532 -0.271 4.708 1.00 97.94 88 ASN A O 1
ATOM 652 N N . GLY A 1 89 ? -17.805 1.057 4.169 1.00 98.19 89 GLY A N 1
ATOM 653 C CA . GLY A 1 89 ? -17.443 1.423 5.540 1.00 98.19 89 GLY A CA 1
ATOM 654 C C . GLY A 1 89 ? -16.679 0.335 6.303 1.00 98.19 89 GLY A C 1
ATOM 655 O O . GLY A 1 89 ? -16.561 0.424 7.527 1.00 98.19 89 GLY A O 1
ATOM 656 N N . LEU A 1 90 ? -16.164 -0.690 5.613 1.00 98.69 90 LEU A N 1
ATOM 657 C CA . LEU A 1 90 ? -15.246 -1.659 6.207 1.00 98.69 90 LEU A CA 1
ATOM 658 C C . LEU A 1 90 ? -13.843 -1.052 6.261 1.00 98.69 90 LEU A C 1
ATOM 660 O O . LEU A 1 90 ? -13.385 -0.445 5.293 1.00 98.69 90 LEU A O 1
ATOM 664 N N . ILE A 1 91 ? -13.160 -1.230 7.392 1.00 98.88 91 ILE A N 1
ATOM 665 C CA . ILE A 1 91 ? -11.883 -0.566 7.680 1.00 98.88 91 ILE A CA 1
ATOM 666 C C . ILE A 1 91 ? -10.807 -1.620 7.924 1.00 98.88 91 ILE A C 1
ATOM 668 O O . ILE A 1 91 ? -10.973 -2.494 8.777 1.00 98.88 91 ILE A O 1
ATOM 672 N N . ALA A 1 92 ? -9.684 -1.512 7.221 1.00 98.81 92 ALA A N 1
ATOM 673 C CA . ALA A 1 92 ? -8.539 -2.399 7.374 1.00 98.81 92 ALA A CA 1
ATOM 674 C C . ALA A 1 92 ? -7.352 -1.680 8.026 1.00 98.81 92 ALA A C 1
ATOM 676 O O . ALA A 1 92 ? -7.131 -0.479 7.855 1.00 98.81 92 ALA A O 1
ATOM 677 N N . GLY A 1 93 ? -6.551 -2.417 8.792 1.00 98.75 93 GLY A N 1
ATOM 678 C CA . GLY A 1 93 ? -5.379 -1.839 9.443 1.00 98.75 93 GLY A CA 1
ATOM 679 C C . GLY A 1 93 ? -4.595 -2.825 10.289 1.00 98.75 93 GLY A C 1
ATOM 680 O O . GLY A 1 93 ? -4.569 -4.027 10.014 1.00 98.75 93 GLY A O 1
ATOM 681 N N . GLN A 1 94 ? -3.947 -2.309 11.331 1.00 98.62 94 GLN A N 1
ATOM 682 C CA . GLN A 1 94 ? -3.181 -3.097 12.293 1.00 98.62 94 GLN A CA 1
ATOM 683 C C . GLN A 1 94 ? -3.384 -2.608 13.730 1.00 98.62 94 GLN A C 1
ATOM 685 O O . GLN A 1 94 ? -3.481 -1.412 14.005 1.00 98.62 94 GLN A O 1
ATOM 690 N N . ALA A 1 95 ? -3.434 -3.540 14.676 1.00 98.62 95 ALA A N 1
ATOM 691 C CA . ALA A 1 95 ? -3.625 -3.237 16.087 1.00 98.62 95 ALA A CA 1
ATOM 692 C C . ALA A 1 95 ? -2.818 -4.176 16.979 1.00 98.62 95 ALA A C 1
ATOM 694 O O . ALA A 1 95 ? -2.665 -5.363 16.694 1.00 98.62 95 ALA A O 1
ATOM 695 N N . TYR A 1 96 ? -2.320 -3.644 18.093 1.00 98.31 96 TYR A N 1
ATOM 696 C CA . TYR A 1 96 ? -1.649 -4.445 19.104 1.00 98.31 96 TYR A CA 1
ATOM 697 C C . TYR A 1 96 ? -2.652 -5.363 19.807 1.00 98.31 96 TYR A C 1
ATOM 699 O O . TYR A 1 96 ? -3.708 -4.913 20.261 1.00 98.31 96 TYR A O 1
ATOM 707 N N . ASN A 1 97 ? -2.285 -6.636 19.927 1.00 97.38 97 ASN A N 1
ATOM 708 C CA . ASN A 1 97 ? -2.991 -7.638 20.711 1.00 97.38 97 ASN A CA 1
ATOM 709 C C . ASN A 1 97 ? -2.559 -7.618 22.192 1.00 97.38 97 ASN A C 1
ATOM 711 O O . ASN A 1 97 ? -1.602 -6.934 22.568 1.00 97.38 97 ASN A O 1
ATOM 715 N N . SER A 1 98 ? -3.231 -8.401 23.041 1.00 96.88 98 SER A N 1
ATOM 716 C CA . SER A 1 98 ? -2.906 -8.537 24.473 1.00 96.88 98 SER A CA 1
ATOM 717 C C . SER A 1 98 ? -1.489 -9.050 24.789 1.00 96.88 98 SER A C 1
ATOM 719 O O . SER A 1 98 ? -1.027 -8.894 25.917 1.00 96.88 98 SER A O 1
ATOM 721 N N . GLN A 1 99 ? -0.785 -9.644 23.821 1.00 95.94 99 GLN A N 1
ATOM 722 C CA . GLN A 1 99 ? 0.600 -10.115 23.945 1.00 95.94 99 GLN A CA 1
ATOM 723 C C . GLN A 1 99 ? 1.627 -9.070 23.477 1.00 95.94 99 GLN A C 1
ATOM 725 O O . GLN A 1 99 ? 2.828 -9.306 23.582 1.00 95.94 99 GLN A O 1
ATOM 730 N N . GLY A 1 100 ? 1.177 -7.918 22.968 1.00 95.88 100 GLY A N 1
ATOM 731 C CA . GLY A 1 100 ? 2.049 -6.848 22.489 1.00 95.88 100 GLY A CA 1
ATOM 732 C C . GLY A 1 100 ? 2.559 -7.026 21.054 1.00 95.88 100 GLY A C 1
ATOM 733 O O . GLY A 1 100 ? 3.494 -6.329 20.667 1.00 95.88 100 GLY A O 1
ATOM 734 N N . TYR A 1 101 ? 1.947 -7.901 20.249 1.00 96.75 101 TYR A N 1
ATOM 735 C CA . TYR A 1 101 ? 2.217 -7.983 18.807 1.00 96.75 101 TYR A CA 1
ATOM 736 C C . TYR A 1 101 ? 1.157 -7.224 18.010 1.00 96.75 101 TYR A C 1
ATOM 738 O O . TYR A 1 101 ? -0.021 -7.278 18.357 1.00 96.75 101 TYR A O 1
ATOM 746 N N . PHE A 1 102 ? 1.557 -6.547 16.932 1.00 95.44 102 PHE A N 1
ATOM 747 C CA . PHE A 1 102 ? 0.614 -5.963 15.979 1.00 95.44 102 PHE A CA 1
ATOM 748 C C . PHE A 1 102 ? 0.078 -7.051 15.038 1.00 95.44 102 PHE A C 1
ATOM 750 O O . PHE A 1 102 ? 0.854 -7.810 14.453 1.00 95.44 102 PHE A O 1
ATOM 757 N N . ASN A 1 103 ? -1.244 -7.143 14.916 1.00 98.62 103 ASN A N 1
ATOM 758 C CA . ASN A 1 103 ? -1.917 -8.000 13.946 1.00 98.62 103 ASN A CA 1
ATOM 759 C C . ASN A 1 103 ? -2.832 -7.180 13.043 1.00 98.62 103 ASN A C 1
ATOM 761 O O . ASN A 1 103 ? -3.388 -6.163 13.467 1.00 98.62 103 ASN A O 1
ATOM 765 N N . ALA A 1 104 ? -3.009 -7.671 11.820 1.00 98.81 104 ALA A N 1
ATOM 766 C CA . ALA A 1 104 ? -3.959 -7.138 10.868 1.00 98.81 104 ALA A CA 1
ATOM 767 C C . ALA A 1 104 ? -5.382 -7.267 11.426 1.00 98.81 104 ALA A C 1
ATOM 769 O O . ALA A 1 104 ? -5.724 -8.289 12.032 1.00 98.81 104 ALA A O 1
ATOM 770 N N . PHE A 1 105 ? -6.209 -6.248 11.207 1.00 98.81 105 PHE A N 1
ATOM 771 C CA . PHE A 1 105 ? -7.627 -6.302 11.542 1.00 98.81 105 PHE A CA 1
ATOM 772 C C . PHE A 1 105 ? -8.509 -5.920 10.356 1.00 98.81 105 PHE A C 1
ATOM 774 O O . PHE A 1 105 ? -8.098 -5.146 9.491 1.00 98.81 105 PHE A O 1
ATOM 781 N N . LEU A 1 106 ? -9.738 -6.431 10.391 1.00 98.75 106 LEU A N 1
ATOM 782 C CA . LEU A 1 106 ? -10.892 -5.899 9.673 1.00 98.75 106 LEU A CA 1
ATOM 783 C C . LEU A 1 106 ? -11.886 -5.387 10.717 1.00 98.75 106 LEU A C 1
ATOM 785 O O . LEU A 1 106 ? -12.191 -6.093 11.679 1.00 98.75 106 LEU A O 1
ATOM 789 N N . TYR A 1 107 ? -12.348 -4.151 10.565 1.00 98.75 107 TYR A N 1
ATOM 790 C CA . TYR A 1 107 ? -13.367 -3.559 11.420 1.00 98.75 107 TYR A CA 1
ATOM 791 C C . TYR A 1 107 ? -14.667 -3.413 10.636 1.00 98.75 107 TYR A C 1
ATOM 793 O O . TYR A 1 107 ? -14.698 -2.786 9.577 1.00 98.75 107 TYR A O 1
ATOM 801 N N . GLU A 1 108 ? -15.729 -3.998 11.177 1.00 96.94 108 GLU A N 1
ATOM 802 C CA . GLU A 1 108 ? -17.061 -4.049 10.580 1.00 96.94 108 GLU A CA 1
ATOM 803 C C . GLU A 1 108 ? -18.109 -3.946 11.696 1.00 96.94 108 GLU A C 1
ATOM 805 O O . GLU A 1 108 ? -17.951 -4.533 12.769 1.00 96.94 108 GLU A O 1
ATOM 810 N N . SER A 1 109 ? -19.194 -3.200 11.459 1.00 92.94 109 SER A N 1
ATOM 811 C CA . SER A 1 109 ? -20.374 -3.146 12.345 1.00 92.94 109 SER A CA 1
ATOM 812 C C . SER A 1 109 ? -20.067 -2.912 13.839 1.00 92.94 109 SER A C 1
ATOM 814 O O . SER A 1 109 ? -20.730 -3.463 14.719 1.00 92.94 109 SER A O 1
ATOM 816 N N . GLY A 1 110 ? -19.055 -2.094 14.145 1.00 93.69 110 GLY A N 1
ATOM 817 C CA . GLY A 1 110 ? -18.664 -1.767 15.520 1.00 93.69 110 GLY A CA 1
ATOM 818 C C . GLY A 1 110 ? -17.627 -2.702 16.161 1.00 93.69 110 GLY A C 1
ATOM 819 O O . GLY A 1 110 ? -17.284 -2.501 17.327 1.00 93.69 110 GLY A O 1
ATOM 820 N N . SER A 1 111 ? -17.132 -3.721 15.447 1.00 96.12 111 SER A N 1
ATOM 821 C CA . SER A 1 111 ? -16.244 -4.758 15.989 1.00 96.12 111 SER A CA 1
ATOM 822 C C . SER A 1 111 ? -14.928 -4.876 15.222 1.00 96.12 111 SER A C 1
ATOM 824 O O . SER A 1 111 ? -14.916 -4.817 13.999 1.00 96.12 111 SER A O 1
ATOM 826 N N . MET A 1 112 ? -13.821 -5.088 15.945 1.00 98.06 112 MET A N 1
ATOM 827 C CA . MET A 1 112 ? -12.483 -5.303 15.383 1.00 98.06 112 MET A CA 1
ATOM 828 C C . MET A 1 112 ? -12.149 -6.802 15.357 1.00 98.06 112 MET A C 1
ATOM 830 O O . MET A 1 112 ? -11.844 -7.391 16.397 1.00 98.06 112 MET A O 1
ATOM 834 N N . ALA A 1 113 ? -12.176 -7.420 14.177 1.00 97.88 113 ALA A N 1
ATOM 835 C CA . ALA A 1 113 ? -11.784 -8.810 13.971 1.00 97.88 113 ALA A CA 1
ATOM 836 C C . ALA A 1 113 ? -10.273 -8.921 13.703 1.00 97.88 113 ALA A C 1
ATOM 838 O O . ALA A 1 113 ? -9.742 -8.244 12.827 1.00 97.88 113 ALA A O 1
ATOM 839 N N . ASN A 1 114 ? -9.573 -9.792 14.436 1.00 98.25 114 ASN A N 1
ATOM 840 C CA . ASN A 1 114 ? -8.166 -10.117 14.175 1.00 98.25 114 ASN A CA 1
ATOM 841 C C . ASN A 1 114 ? -8.072 -11.092 12.990 1.00 98.25 114 ASN A C 1
ATOM 843 O O . ASN A 1 114 ? -8.629 -12.186 13.071 1.00 98.25 114 ASN A O 1
ATOM 847 N N . LEU A 1 115 ? -7.337 -10.731 11.933 1.00 98.56 115 LEU A N 1
ATOM 848 C CA . LEU A 1 115 ? -7.161 -11.580 10.742 1.00 98.56 115 LEU A CA 1
ATOM 849 C C . LEU A 1 115 ? -6.139 -12.711 10.955 1.00 98.56 115 LEU A C 1
ATOM 851 O O . LEU A 1 115 ? -6.049 -13.636 10.153 1.00 98.56 115 LEU A O 1
ATOM 855 N N . GLY A 1 116 ? -5.374 -12.657 12.049 1.00 98.19 116 GLY A N 1
ATOM 856 C CA . GLY A 1 116 ? -4.408 -13.681 12.432 1.00 98.19 116 GLY A CA 1
ATOM 857 C C . GLY A 1 116 ? -3.065 -13.579 11.706 1.00 98.19 116 GLY A C 1
ATOM 858 O O . GLY A 1 116 ? -2.646 -12.516 11.244 1.00 98.19 116 GLY A O 1
ATOM 859 N N . THR A 1 117 ? -2.348 -14.701 11.677 1.00 98.62 117 THR A N 1
ATOM 860 C CA . THR A 1 117 ? -1.019 -14.876 11.072 1.00 98.62 117 THR A CA 1
ATOM 861 C C . THR A 1 117 ? -0.889 -16.303 10.532 1.00 98.62 117 THR A C 1
ATOM 863 O O . THR A 1 117 ? -1.684 -17.176 10.882 1.00 98.62 117 THR A O 1
ATOM 866 N N . PHE A 1 118 ? 0.170 -16.598 9.774 1.00 98.44 118 PHE A N 1
ATOM 867 C CA . PHE A 1 118 ? 0.504 -17.967 9.352 1.00 98.44 118 PHE A CA 1
ATOM 868 C C . PHE A 1 118 ? 1.267 -18.750 10.445 1.00 98.44 118 PHE A C 1
ATOM 870 O O . PHE A 1 118 ? 2.208 -19.495 10.175 1.00 98.44 118 PHE A O 1
ATOM 877 N N . GLY A 1 119 ? 0.897 -18.536 11.713 1.00 97.56 119 GLY A N 1
ATOM 878 C CA . GLY A 1 119 ? 1.560 -19.096 12.898 1.00 97.56 119 GLY A CA 1
ATOM 879 C C . GLY A 1 119 ? 2.760 -18.290 13.415 1.00 97.56 119 GLY A C 1
ATOM 880 O O . GLY A 1 119 ? 3.344 -18.664 14.431 1.00 97.56 119 GLY A O 1
ATOM 881 N N . GLY A 1 120 ? 3.118 -17.181 12.759 1.00 97.56 120 GLY A N 1
ATOM 882 C CA . GLY A 1 120 ? 4.066 -16.192 13.278 1.00 97.56 120 GLY A CA 1
ATOM 883 C C . GLY A 1 120 ? 3.420 -15.191 14.244 1.00 97.56 120 GLY A C 1
ATOM 884 O O . GLY A 1 120 ? 2.258 -15.317 14.626 1.00 97.56 120 GLY A O 1
ATOM 885 N N . THR A 1 121 ? 4.166 -14.161 14.647 1.00 97.19 121 THR A N 1
ATOM 886 C CA . THR A 1 121 ? 3.728 -13.204 15.683 1.00 97.19 121 THR A CA 1
ATOM 887 C C . THR A 1 121 ? 2.920 -12.016 15.160 1.00 97.19 121 THR A C 1
ATOM 889 O O . THR A 1 121 ? 2.005 -11.565 15.847 1.00 97.19 121 THR A O 1
ATOM 892 N N . THR A 1 122 ? 3.243 -11.499 13.970 1.00 98.44 122 THR A N 1
ATOM 893 C CA . THR A 1 122 ? 2.742 -10.201 13.485 1.00 98.44 122 THR A CA 1
ATOM 894 C C . THR A 1 122 ? 2.085 -10.268 12.111 1.00 98.44 122 THR A C 1
ATOM 896 O O . THR A 1 122 ? 2.462 -11.091 11.273 1.00 98.44 122 THR A O 1
ATOM 899 N N . SER A 1 123 ? 1.167 -9.338 11.857 1.00 98.81 123 SER A N 1
ATOM 900 C CA . SER A 1 123 ? 0.548 -9.094 10.549 1.00 98.81 123 SER A CA 1
ATOM 901 C C . SER A 1 123 ? 0.091 -7.636 10.421 1.00 98.81 123 SER A C 1
ATOM 903 O O . SER A 1 123 ? -0.156 -6.982 11.431 1.00 98.81 123 SER A O 1
ATOM 905 N N . SER A 1 124 ? -0.024 -7.128 9.194 1.00 98.62 124 SER A N 1
ATOM 906 C CA . SER A 1 124 ? -0.622 -5.824 8.884 1.00 98.62 124 SER A CA 1
ATOM 907 C C . SER A 1 124 ? -1.401 -5.911 7.577 1.00 98.62 124 SER A C 1
ATOM 909 O O . SER A 1 124 ? -0.878 -6.425 6.590 1.00 98.62 124 SER A O 1
ATOM 911 N N . ALA A 1 125 ? -2.621 -5.376 7.560 1.00 98.75 125 ALA A N 1
ATOM 912 C CA . ALA A 1 125 ? -3.307 -5.050 6.314 1.00 98.75 125 ALA A CA 1
ATOM 913 C C . ALA A 1 125 ? -2.709 -3.768 5.715 1.00 98.75 125 ALA A C 1
ATOM 915 O O . ALA A 1 125 ? -2.227 -2.915 6.466 1.00 98.75 125 ALA A O 1
ATOM 916 N N . VAL A 1 126 ? -2.728 -3.634 4.390 1.00 97.75 126 VAL A N 1
ATOM 917 C CA . VAL A 1 126 ? -2.255 -2.434 3.669 1.00 97.75 126 VAL A CA 1
ATOM 918 C C . VAL A 1 126 ? -3.335 -1.783 2.809 1.00 97.75 126 VAL A C 1
ATOM 920 O O . VAL A 1 126 ? -3.240 -0.585 2.584 1.00 97.75 126 VAL A O 1
ATOM 923 N N . GLY A 1 127 ? -4.357 -2.536 2.389 1.00 97.69 127 GLY A N 1
ATOM 924 C CA . GLY A 1 127 ? -5.501 -2.008 1.646 1.00 97.69 127 GLY A CA 1
ATOM 925 C C . GLY A 1 127 ? -6.709 -2.949 1.671 1.00 97.69 127 GLY A C 1
ATOM 926 O O . GLY A 1 127 ? -6.564 -4.138 1.986 1.00 97.69 127 GLY A O 1
ATOM 927 N N . ILE A 1 128 ? -7.889 -2.415 1.362 1.00 98.81 128 ILE A N 1
ATOM 928 C CA . ILE A 1 128 ? -9.176 -3.116 1.320 1.00 98.81 128 ILE A CA 1
ATOM 929 C C . ILE A 1 128 ? -10.009 -2.666 0.115 1.00 98.81 128 ILE A C 1
ATOM 931 O O . ILE A 1 128 ? -10.282 -1.485 -0.059 1.00 98.81 128 ILE A O 1
ATOM 935 N N . ASN A 1 129 ? -10.485 -3.614 -0.694 1.00 98.50 129 ASN A N 1
ATOM 936 C CA . ASN A 1 129 ? -11.331 -3.288 -1.844 1.00 98.50 129 ASN A CA 1
ATOM 937 C C . ASN A 1 129 ? -12.830 -3.236 -1.487 1.00 98.50 129 ASN A C 1
ATOM 939 O O . ASN A 1 129 ? -13.251 -3.622 -0.390 1.00 98.50 129 ASN A O 1
ATOM 943 N N . ASN A 1 130 ? -13.679 -2.791 -2.418 1.00 98.12 130 ASN A N 1
ATOM 944 C CA . ASN A 1 130 ? -15.118 -2.635 -2.168 1.00 98.12 130 ASN A CA 1
ATOM 945 C C . ASN A 1 130 ? -15.877 -3.956 -1.942 1.00 98.12 130 ASN A C 1
ATOM 947 O O . ASN A 1 130 ? -16.944 -3.935 -1.327 1.00 98.12 130 ASN A O 1
ATOM 951 N N . ALA A 1 131 ? -15.323 -5.104 -2.345 1.00 98.12 131 ALA A N 1
ATOM 952 C CA . ALA A 1 131 ? -15.863 -6.424 -2.006 1.00 98.12 131 ALA A CA 1
ATOM 953 C C . ALA A 1 131 ? -15.501 -6.883 -0.573 1.00 98.12 131 ALA A C 1
ATOM 955 O O . ALA A 1 131 ? -15.961 -7.934 -0.130 1.00 98.12 131 ALA A O 1
ATOM 956 N N . GLY A 1 132 ? -14.704 -6.099 0.164 1.00 98.31 132 GLY A N 1
ATOM 957 C CA . GLY A 1 132 ? -14.248 -6.420 1.519 1.00 98.31 132 GLY A CA 1
ATOM 958 C C . GLY A 1 132 ? -13.019 -7.331 1.558 1.00 98.31 132 GLY A C 1
ATOM 959 O O . GLY A 1 132 ? -12.686 -7.852 2.624 1.00 98.31 132 GLY A O 1
ATOM 960 N N . LEU A 1 133 ? -12.342 -7.530 0.422 1.00 98.81 133 LEU A N 1
ATOM 961 C CA . LEU A 1 133 ? -11.091 -8.281 0.365 1.00 98.81 133 LEU A CA 1
ATOM 962 C C . LEU A 1 133 ? -9.960 -7.425 0.930 1.00 98.81 133 LEU A C 1
ATOM 964 O O . LEU A 1 133 ? -9.810 -6.270 0.534 1.00 98.81 133 LEU A O 1
ATOM 968 N N . VAL A 1 134 ? -9.154 -7.986 1.834 1.00 98.94 134 VAL A N 1
ATOM 969 C CA . VAL A 1 134 ? -8.066 -7.250 2.501 1.00 98.94 134 VAL A CA 1
ATOM 970 C C . VAL A 1 134 ? -6.715 -7.822 2.091 1.00 98.94 134 VAL A C 1
ATOM 972 O O . VAL A 1 134 ? -6.445 -9.001 2.327 1.00 98.94 134 VAL A O 1
ATOM 975 N N . ALA A 1 135 ? -5.842 -6.984 1.538 1.00 98.94 135 ALA A N 1
ATOM 976 C CA . ALA A 1 135 ? -4.467 -7.350 1.213 1.00 98.94 135 ALA A CA 1
ATOM 977 C C . ALA A 1 135 ? -3.495 -6.910 2.316 1.00 98.94 135 ALA A C 1
ATOM 979 O O . ALA A 1 135 ? -3.717 -5.917 3.018 1.00 98.94 135 ALA A O 1
ATOM 980 N N . GLY A 1 136 ? -2.379 -7.624 2.467 1.00 98.88 136 GLY A N 1
ATOM 981 C CA . GLY A 1 136 ? -1.356 -7.253 3.442 1.00 98.88 136 GLY A CA 1
ATOM 982 C C . GLY A 1 136 ? -0.174 -8.205 3.521 1.00 98.88 136 GLY A C 1
ATOM 983 O O . GLY A 1 136 ? 0.146 -8.924 2.572 1.00 98.88 136 GLY A O 1
ATOM 984 N N . SER A 1 137 ? 0.485 -8.210 4.679 1.00 98.81 137 SER A N 1
ATOM 985 C CA . SER A 1 137 ? 1.516 -9.195 5.000 1.00 98.81 137 SER A CA 1
ATOM 986 C C . SER A 1 137 ? 1.405 -9.756 6.416 1.00 98.81 137 SER A C 1
ATOM 988 O O . SER A 1 137 ? 0.979 -9.088 7.361 1.00 98.81 137 SER A O 1
ATOM 990 N N . ALA A 1 138 ? 1.781 -11.024 6.567 1.00 98.81 138 ALA A N 1
ATOM 991 C CA . ALA A 1 138 ? 1.748 -11.766 7.821 1.00 98.81 138 ALA A CA 1
ATOM 992 C C . ALA A 1 138 ? 3.010 -12.621 7.978 1.00 98.81 138 ALA A C 1
ATOM 994 O O . ALA A 1 138 ? 3.623 -13.028 6.993 1.00 98.81 138 ALA A O 1
ATOM 995 N N . ARG A 1 139 ? 3.415 -12.904 9.220 1.00 98.69 139 ARG A N 1
ATOM 996 C CA . ARG A 1 139 ? 4.538 -13.813 9.491 1.00 98.69 139 ARG A CA 1
ATOM 997 C C . ARG A 1 139 ? 4.091 -15.264 9.601 1.00 98.69 139 ARG A C 1
ATOM 999 O O . ARG A 1 139 ? 3.071 -15.555 10.230 1.00 98.69 139 ARG A O 1
ATOM 1006 N N . ASP A 1 140 ? 4.901 -16.163 9.052 1.00 98.44 140 ASP A N 1
ATOM 1007 C CA . ASP A 1 140 ? 4.775 -17.605 9.257 1.00 98.44 140 ASP A CA 1
ATOM 1008 C C . ASP A 1 140 ? 5.524 -18.114 10.505 1.00 98.44 140 ASP A C 1
ATOM 1010 O O . ASP A 1 140 ? 6.192 -17.357 11.218 1.00 98.44 140 ASP A O 1
ATOM 1014 N N . VAL A 1 141 ? 5.406 -19.417 10.780 1.00 97.81 141 VAL A N 1
ATOM 1015 C CA . VAL A 1 141 ? 6.100 -20.115 11.883 1.00 97.81 141 VAL A CA 1
ATOM 1016 C C . VAL A 1 141 ? 7.632 -20.044 11.810 1.00 97.81 141 VAL A C 1
ATOM 1018 O O . VAL A 1 141 ? 8.302 -20.234 12.823 1.00 97.81 141 VAL A O 1
ATOM 1021 N N . SER A 1 142 ? 8.201 -19.764 10.635 1.00 97.81 142 SER A N 1
ATOM 1022 C CA . SER A 1 142 ? 9.634 -19.533 10.421 1.00 97.81 142 SER A CA 1
ATOM 1023 C C . SER A 1 142 ? 10.003 -18.046 10.498 1.00 97.81 142 SER A C 1
ATOM 1025 O O . SER A 1 142 ? 11.148 -17.681 10.238 1.00 97.81 142 SER A O 1
ATOM 1027 N N . ASN A 1 143 ? 9.056 -17.194 10.911 1.00 97.25 143 ASN A N 1
ATOM 1028 C CA . ASN A 1 143 ? 9.180 -15.742 10.999 1.00 97.25 143 ASN A CA 1
ATOM 1029 C C . ASN A 1 143 ? 9.460 -15.078 9.632 1.00 97.25 143 ASN A C 1
ATOM 1031 O O . ASN A 1 143 ? 9.980 -13.962 9.577 1.00 97.25 143 ASN A O 1
ATOM 1035 N N . LEU A 1 144 ? 9.087 -15.733 8.527 1.00 98.38 144 LEU A N 1
ATOM 1036 C CA . LEU A 1 144 ? 9.156 -15.154 7.190 1.00 98.38 144 LEU A CA 1
ATOM 1037 C C . LEU A 1 144 ? 7.898 -14.325 6.915 1.00 98.38 144 LEU A C 1
ATOM 1039 O O . LEU A 1 144 ? 6.785 -14.762 7.204 1.00 98.38 144 LEU A O 1
ATOM 1043 N N . THR A 1 145 ? 8.070 -13.123 6.362 1.00 98.62 145 THR A N 1
ATOM 1044 C CA . THR A 1 145 ? 6.966 -12.298 5.851 1.00 98.62 145 THR A CA 1
ATOM 1045 C C . THR A 1 145 ? 6.374 -12.911 4.582 1.00 98.62 145 THR A C 1
ATOM 1047 O O . THR A 1 145 ? 7.119 -13.228 3.655 1.00 98.62 145 THR A O 1
ATOM 1050 N N . ARG A 1 146 ? 5.050 -13.051 4.550 1.00 98.88 146 ARG A N 1
ATOM 1051 C CA . ARG A 1 146 ? 4.251 -13.589 3.446 1.00 98.88 146 ARG A CA 1
ATOM 1052 C C . ARG A 1 146 ? 3.179 -12.572 3.076 1.00 98.88 146 ARG A C 1
ATOM 1054 O O . ARG A 1 146 ? 2.517 -12.050 3.977 1.00 98.88 146 ARG A O 1
ATOM 1061 N N . ALA A 1 147 ? 2.990 -12.305 1.789 1.00 98.94 147 ALA A N 1
ATOM 1062 C CA . ALA A 1 147 ? 1.838 -11.565 1.296 1.00 98.94 147 ALA A CA 1
ATOM 1063 C C . ALA A 1 147 ? 0.558 -12.379 1.544 1.00 98.94 147 ALA A C 1
ATOM 1065 O O . ALA A 1 147 ? 0.573 -13.605 1.413 1.00 98.94 147 ALA A O 1
ATOM 1066 N N . PHE A 1 148 ? -0.539 -11.711 1.900 1.00 98.88 148 PHE A N 1
ATOM 1067 C CA . PHE A 1 148 ? -1.834 -12.365 2.079 1.00 98.88 148 PHE A CA 1
ATOM 1068 C C . PHE A 1 148 ? -2.961 -11.661 1.328 1.00 98.88 148 PHE A C 1
ATOM 1070 O O . PHE A 1 148 ? -2.918 -10.444 1.133 1.00 98.88 148 PHE A O 1
ATOM 1077 N N . LEU A 1 149 ? -3.999 -12.440 1.018 1.00 98.88 149 LEU A N 1
ATOM 1078 C CA . LEU A 1 149 ? -5.347 -11.969 0.711 1.00 98.88 149 LEU A CA 1
ATOM 1079 C C . LEU A 1 149 ? -6.319 -12.586 1.724 1.00 98.88 149 LEU A C 1
ATOM 1081 O O . LEU A 1 149 ? -6.403 -13.810 1.855 1.00 98.88 149 LEU A O 1
ATOM 1085 N N . TYR A 1 150 ? -7.023 -11.746 2.478 1.00 98.81 150 TYR A N 1
ATOM 1086 C CA . TYR A 1 150 ? -8.087 -12.178 3.375 1.00 98.81 150 TYR A CA 1
ATOM 1087 C C . TYR A 1 150 ? -9.419 -12.108 2.635 1.00 98.81 150 TYR A C 1
ATOM 1089 O O . TYR A 1 150 ? -9.858 -11.033 2.226 1.00 98.81 150 TYR A O 1
ATOM 1097 N N . GLU A 1 151 ? -10.045 -13.267 2.474 1.00 97.62 151 GLU A N 1
ATOM 1098 C CA . GLU A 1 151 ? -11.290 -13.463 1.737 1.00 97.62 151 GLU A CA 1
ATOM 1099 C C . GLU A 1 151 ? -12.116 -14.549 2.444 1.00 97.62 151 GLU A C 1
ATOM 1101 O O . GLU A 1 151 ? -11.552 -15.485 3.009 1.00 97.62 151 GLU A O 1
ATOM 1106 N N . ASN A 1 152 ? -13.453 -14.459 2.421 1.00 95.69 152 ASN A N 1
ATOM 1107 C CA . ASN A 1 152 ? -14.353 -15.507 2.936 1.00 95.69 152 ASN A CA 1
ATOM 1108 C C . ASN A 1 152 ? -14.062 -15.932 4.397 1.00 95.69 152 ASN A C 1
ATOM 1110 O O . ASN A 1 152 ? -14.283 -17.077 4.793 1.00 95.69 152 ASN A O 1
ATOM 1114 N N . ASN A 1 153 ? -13.588 -14.984 5.213 1.00 95.38 153 ASN A N 1
ATOM 1115 C CA . ASN A 1 153 ? -13.099 -15.185 6.582 1.00 95.38 153 ASN A CA 1
ATOM 1116 C C . ASN A 1 153 ? -11.882 -16.122 6.722 1.00 95.38 153 ASN A C 1
ATOM 1118 O O . ASN A 1 153 ? -11.711 -16.787 7.746 1.00 95.38 153 ASN A O 1
ATOM 1122 N N . GLN A 1 154 ? -11.026 -16.176 5.701 1.00 97.88 154 GLN A N 1
ATOM 1123 C CA . GLN A 1 154 ? -9.794 -16.960 5.678 1.00 97.88 154 GLN A CA 1
ATOM 1124 C C . GLN A 1 154 ? -8.607 -16.090 5.261 1.00 97.88 154 GLN A C 1
ATOM 1126 O O . GLN A 1 154 ? -8.699 -15.290 4.334 1.00 97.88 154 GLN A O 1
ATOM 1131 N N . LEU A 1 155 ? -7.483 -16.257 5.959 1.00 98.44 155 LEU A N 1
ATOM 1132 C CA . LEU A 1 155 ? -6.205 -15.635 5.622 1.00 98.44 155 LEU A CA 1
ATOM 1133 C C . LEU A 1 155 ? -5.471 -16.549 4.631 1.00 98.44 155 LEU A C 1
ATOM 1135 O O . LEU A 1 155 ? -5.022 -17.626 5.024 1.00 98.44 155 LEU A O 1
ATOM 1139 N N . ASN A 1 156 ? -5.353 -16.140 3.368 1.00 98.62 156 ASN A N 1
ATOM 1140 C CA . ASN A 1 156 ? -4.726 -16.942 2.314 1.00 98.62 156 ASN A CA 1
ATOM 1141 C C . ASN A 1 156 ? -3.303 -16.443 2.033 1.00 98.62 156 ASN A C 1
ATOM 1143 O O . ASN A 1 156 ? -3.101 -15.249 1.825 1.00 98.62 156 ASN A O 1
ATOM 1147 N N . ASP A 1 157 ? -2.317 -17.345 2.038 1.00 98.62 157 ASP A N 1
ATOM 1148 C CA . ASP A 1 157 ? -0.923 -17.050 1.665 1.00 98.62 157 ASP A CA 1
ATOM 1149 C C . ASP A 1 157 ? -0.811 -16.973 0.138 1.00 98.62 157 ASP A C 1
ATOM 1151 O O . ASP A 1 157 ? -1.158 -17.931 -0.554 1.00 98.62 157 ASP A O 1
ATOM 1155 N N . LEU A 1 158 ? -0.320 -15.847 -0.386 1.00 98.75 158 LEU A N 1
ATOM 1156 C CA . LEU A 1 158 ? -0.147 -15.652 -1.831 1.00 98.75 158 LEU A CA 1
ATOM 1157 C C . LEU A 1 158 ? 1.113 -16.348 -2.374 1.00 98.75 158 LEU A C 1
ATOM 1159 O O . LEU A 1 158 ? 1.297 -16.443 -3.587 1.00 98.75 158 LEU A O 1
ATOM 1163 N N . GLY A 1 159 ? 1.986 -16.839 -1.490 1.00 98.50 159 GLY A N 1
ATOM 1164 C CA . GLY A 1 159 ? 3.256 -17.462 -1.840 1.00 98.50 159 GLY A CA 1
ATOM 1165 C C . GLY A 1 159 ? 4.375 -16.451 -2.095 1.00 98.50 159 GLY A C 1
ATOM 1166 O O . GLY A 1 159 ? 4.378 -15.335 -1.574 1.00 98.50 159 GLY A O 1
ATOM 1167 N N . THR A 1 160 ? 5.374 -16.870 -2.869 1.00 98.69 160 THR A N 1
ATOM 1168 C CA . THR A 1 160 ? 6.545 -16.073 -3.270 1.00 98.69 160 THR A CA 1
ATOM 1169 C C . THR A 1 160 ? 6.956 -16.455 -4.695 1.00 98.69 160 THR A C 1
ATOM 1171 O O . THR A 1 160 ? 6.545 -17.497 -5.206 1.00 98.69 160 THR A O 1
ATOM 1174 N N . LEU A 1 161 ? 7.866 -15.692 -5.308 1.00 98.75 161 LEU A N 1
ATOM 1175 C CA . LEU A 1 161 ? 8.478 -16.016 -6.607 1.00 98.75 161 LEU A CA 1
ATOM 1176 C C . LEU A 1 161 ? 9.585 -17.098 -6.493 1.00 98.75 161 LEU A C 1
ATOM 1178 O O . LEU A 1 161 ? 10.563 -17.119 -7.242 1.00 98.75 161 LEU A O 1
ATOM 1182 N N . GLY A 1 162 ? 9.464 -17.999 -5.513 1.00 98.31 162 GLY A N 1
ATOM 1183 C CA . GLY A 1 162 ? 10.435 -19.052 -5.191 1.00 98.31 162 GLY A CA 1
ATOM 1184 C C . GLY A 1 162 ? 11.493 -18.667 -4.149 1.00 98.31 162 GLY A C 1
ATOM 1185 O O . GLY A 1 162 ? 12.294 -19.518 -3.764 1.00 98.31 162 GLY A O 1
ATOM 1186 N N . GLY A 1 163 ? 11.506 -17.417 -3.679 1.00 98.38 163 GLY A N 1
ATOM 1187 C CA . GLY A 1 163 ? 12.338 -16.944 -2.570 1.00 98.38 163 GLY A CA 1
ATOM 1188 C C . GLY A 1 163 ? 11.636 -17.009 -1.208 1.00 98.38 163 GLY A C 1
ATOM 1189 O O . GLY A 1 163 ? 10.587 -17.631 -1.052 1.00 98.38 163 GLY A O 1
ATOM 1190 N N . LEU A 1 164 ? 12.223 -16.357 -0.198 1.00 98.25 164 LEU A N 1
ATOM 1191 C CA . LEU A 1 164 ? 11.806 -16.500 1.208 1.00 98.25 164 LEU A CA 1
ATOM 1192 C C . LEU A 1 164 ? 10.725 -15.524 1.694 1.00 98.25 164 LEU A C 1
ATOM 1194 O O . LEU A 1 164 ? 10.120 -15.789 2.729 1.00 98.25 164 LEU A O 1
ATOM 1198 N N . HIS A 1 165 ? 10.500 -14.398 1.012 1.00 98.75 165 HIS A N 1
ATOM 1199 C CA . HIS A 1 165 ? 9.559 -13.375 1.483 1.00 98.75 165 HIS A CA 1
ATOM 1200 C C . HIS A 1 165 ? 8.693 -12.805 0.367 1.00 98.75 165 HIS A C 1
ATOM 1202 O O . HIS A 1 165 ? 9.113 -12.755 -0.789 1.00 98.75 165 HIS A O 1
ATOM 1208 N N . SER A 1 166 ? 7.521 -12.314 0.755 1.00 98.88 166 SER A N 1
ATOM 1209 C CA . SER A 1 166 ? 6.634 -11.485 -0.058 1.00 98.88 166 SER A CA 1
ATOM 1210 C C . SER A 1 166 ? 5.854 -10.507 0.825 1.00 98.88 166 SER A C 1
ATOM 1212 O O . SER A 1 166 ? 5.676 -10.743 2.023 1.00 98.88 166 SER A O 1
ATOM 1214 N N . SER A 1 167 ? 5.390 -9.400 0.248 1.00 98.88 167 SER A N 1
ATOM 1215 C CA . SER A 1 167 ? 4.434 -8.481 0.875 1.00 98.88 167 SER A CA 1
ATOM 1216 C C . SER A 1 167 ? 3.554 -7.838 -0.186 1.00 98.88 167 SER A C 1
ATOM 1218 O O . SER A 1 167 ? 4.069 -7.332 -1.182 1.00 98.88 167 SER A O 1
ATOM 1220 N N . ALA A 1 168 ? 2.243 -7.804 0.057 1.00 98.88 168 ALA A N 1
ATOM 1221 C CA . ALA A 1 168 ? 1.340 -6.952 -0.705 1.00 98.88 168 ALA A CA 1
ATOM 1222 C C . ALA A 1 168 ? 1.593 -5.467 -0.384 1.00 98.88 168 ALA A C 1
ATOM 1224 O O . ALA A 1 168 ? 2.078 -5.136 0.705 1.00 98.88 168 ALA A O 1
ATOM 1225 N N . MET A 1 169 ? 1.246 -4.605 -1.338 1.00 98.75 169 MET A N 1
ATOM 1226 C CA . MET A 1 169 ? 1.354 -3.142 -1.288 1.00 98.75 169 MET A CA 1
ATOM 1227 C C . MET A 1 169 ? 0.080 -2.432 -1.781 1.00 98.75 169 MET A C 1
ATOM 1229 O O . MET A 1 169 ? -0.162 -1.306 -1.356 1.00 98.75 169 MET A O 1
ATOM 1233 N N . GLY A 1 170 ? -0.730 -3.080 -2.629 1.00 98.44 170 GLY A N 1
ATOM 1234 C CA . GLY A 1 170 ? -2.004 -2.562 -3.143 1.00 98.44 170 GLY A CA 1
ATOM 1235 C C . GLY A 1 170 ? -2.945 -3.683 -3.603 1.00 98.44 170 GLY A C 1
ATOM 1236 O O . GLY A 1 170 ? -2.506 -4.824 -3.772 1.00 98.44 170 GLY A O 1
ATOM 1237 N N . ILE A 1 171 ? -4.229 -3.358 -3.768 1.00 98.88 171 ILE A N 1
ATOM 1238 C CA . ILE A 1 171 ? -5.299 -4.251 -4.238 1.00 98.88 171 ILE A CA 1
ATOM 1239 C C . ILE A 1 171 ? -6.361 -3.431 -4.988 1.00 98.88 171 ILE A C 1
ATOM 1241 O O . ILE A 1 171 ? -6.706 -2.351 -4.516 1.00 98.88 171 ILE A O 1
ATOM 1245 N N . ASN A 1 172 ? -6.892 -3.938 -6.105 1.00 98.75 172 ASN A N 1
ATOM 1246 C CA . ASN A 1 172 ? -7.995 -3.302 -6.848 1.00 98.75 172 ASN A CA 1
ATOM 1247 C C . ASN A 1 172 ? -9.362 -3.981 -6.588 1.00 98.75 172 ASN A C 1
ATOM 1249 O O . ASN A 1 172 ? -9.469 -4.978 -5.859 1.00 98.75 172 ASN A O 1
ATOM 1253 N N . ASN A 1 173 ? -10.445 -3.469 -7.177 1.00 98.25 173 ASN A N 1
ATOM 1254 C CA . ASN A 1 173 ? -11.795 -4.018 -7.003 1.00 98.25 173 ASN A CA 1
ATOM 1255 C C . ASN A 1 173 ? -12.027 -5.367 -7.706 1.00 98.25 173 ASN A C 1
ATOM 1257 O O . ASN A 1 173 ? -12.962 -6.074 -7.327 1.00 98.25 173 ASN A O 1
ATOM 1261 N N . ALA A 1 174 ? -11.160 -5.781 -8.639 1.00 98.31 174 ALA A N 1
ATOM 1262 C CA . ALA A 1 174 ? -11.139 -7.151 -9.161 1.00 98.31 174 ALA A CA 1
ATOM 1263 C C . ALA A 1 174 ? -10.565 -8.169 -8.149 1.00 98.31 174 ALA A C 1
ATOM 1265 O O . ALA A 1 174 ? -10.773 -9.374 -8.295 1.00 98.31 174 ALA A O 1
ATOM 1266 N N . GLY A 1 175 ? -9.898 -7.695 -7.088 1.00 98.50 175 GLY A N 1
ATOM 1267 C CA . GLY A 1 175 ? -9.230 -8.534 -6.087 1.00 98.50 175 GLY A CA 1
ATOM 1268 C C . GLY A 1 175 ? -7.796 -8.905 -6.464 1.00 98.50 175 GLY A C 1
ATOM 1269 O O . GLY A 1 175 ? -7.202 -9.783 -5.837 1.00 98.50 175 GLY A O 1
ATOM 1270 N N . GLU A 1 176 ? -7.240 -8.241 -7.474 1.00 98.88 176 GLU A N 1
ATOM 1271 C CA . GLU A 1 176 ? -5.865 -8.418 -7.923 1.00 98.88 176 GLU A CA 1
ATOM 1272 C C . GLU A 1 176 ? -4.934 -7.697 -6.949 1.00 98.88 176 GLU A C 1
ATOM 1274 O O . GLU A 1 176 ? -5.160 -6.540 -6.590 1.00 98.88 176 GLU A O 1
ATOM 1279 N N . VAL A 1 177 ? -3.899 -8.391 -6.475 1.00 98.94 177 VAL A N 1
ATOM 1280 C CA . VAL A 1 177 ? -3.000 -7.893 -5.425 1.00 98.94 177 VAL A CA 1
ATOM 1281 C C . VAL A 1 177 ? -1.614 -7.672 -6.000 1.00 98.94 177 VAL A C 1
ATOM 1283 O O . VAL A 1 177 ? -1.041 -8.572 -6.610 1.00 98.94 177 VAL A O 1
ATOM 1286 N N . VAL A 1 178 ? -1.030 -6.506 -5.737 1.00 98.94 178 VAL A N 1
ATOM 1287 C CA . VAL A 1 178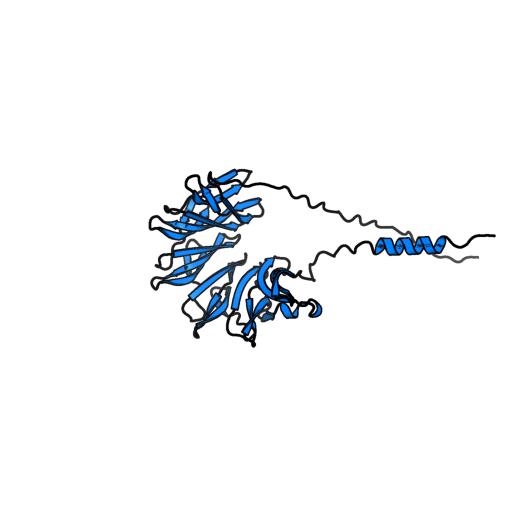 ? 0.330 -6.173 -6.175 1.00 98.94 178 VAL A CA 1
ATOM 1288 C C . VAL A 1 178 ? 1.267 -5.959 -5.000 1.00 98.94 178 VAL A C 1
ATOM 1290 O O . VAL A 1 178 ? 0.844 -5.625 -3.889 1.00 98.94 178 VAL A O 1
ATOM 1293 N N . GLY A 1 179 ? 2.563 -6.133 -5.236 1.00 98.94 179 GLY A N 1
ATOM 1294 C CA . GLY A 1 179 ? 3.576 -5.872 -4.222 1.00 98.94 179 GLY A CA 1
ATOM 1295 C C . GLY A 1 179 ? 4.976 -6.272 -4.654 1.00 98.94 179 GLY A C 1
ATOM 1296 O O . GLY A 1 179 ? 5.373 -6.051 -5.798 1.00 98.94 179 GLY A O 1
ATOM 1297 N N . TRP A 1 180 ? 5.731 -6.861 -3.728 1.00 98.94 180 TRP A N 1
ATOM 1298 C CA . TRP A 1 180 ? 7.063 -7.405 -3.988 1.00 98.94 180 TRP A CA 1
ATOM 1299 C C . TRP A 1 180 ? 7.242 -8.798 -3.379 1.00 98.94 180 TRP A C 1
ATOM 1301 O O . TRP A 1 180 ? 6.659 -9.131 -2.344 1.00 98.94 180 TRP A O 1
ATOM 1311 N N . ALA A 1 181 ? 8.079 -9.613 -4.013 1.00 98.94 181 ALA A N 1
ATOM 1312 C CA . ALA A 1 181 ? 8.461 -10.936 -3.543 1.00 98.94 181 ALA A CA 1
ATOM 1313 C C . ALA A 1 181 ? 9.913 -11.252 -3.919 1.00 98.94 181 ALA A C 1
ATOM 1315 O O . ALA A 1 181 ? 10.428 -10.778 -4.930 1.00 98.94 181 ALA A O 1
ATOM 1316 N N . PHE A 1 182 ? 10.585 -12.072 -3.110 1.00 98.81 182 PHE A N 1
ATOM 1317 C CA . PHE A 1 182 ? 11.887 -12.608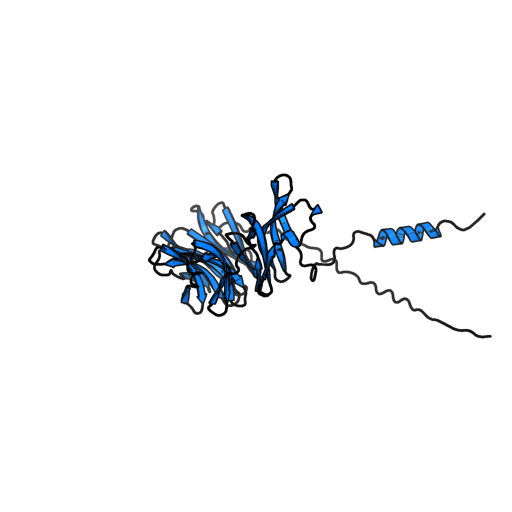 -3.489 1.00 98.81 182 PHE A CA 1
ATOM 1318 C C . PHE A 1 182 ? 11.730 -13.755 -4.485 1.00 98.81 182 PHE A C 1
ATOM 1320 O O . PHE A 1 182 ? 10.920 -14.665 -4.284 1.00 98.81 182 PHE A O 1
ATOM 1327 N N . THR A 1 183 ? 12.564 -13.731 -5.519 1.00 98.69 183 THR A N 1
ATOM 1328 C CA . THR A 1 183 ? 12.752 -14.831 -6.462 1.00 98.69 183 THR A CA 1
ATOM 1329 C C . THR A 1 183 ? 13.616 -15.945 -5.858 1.00 98.69 183 THR A C 1
ATOM 1331 O O . THR A 1 183 ? 14.265 -15.767 -4.823 1.00 98.69 183 THR A O 1
ATOM 1334 N N . ALA A 1 184 ? 13.702 -17.094 -6.533 1.00 98.12 184 ALA A N 1
ATOM 1335 C CA . ALA A 1 184 ? 14.619 -18.179 -6.159 1.00 98.12 184 ALA A CA 1
ATOM 1336 C C . ALA A 1 184 ? 16.118 -17.782 -6.153 1.00 98.12 184 ALA A C 1
ATOM 1338 O O . ALA A 1 184 ? 16.931 -18.480 -5.547 1.00 98.12 184 ALA A O 1
ATOM 1339 N N . SER A 1 185 ? 16.499 -16.670 -6.798 1.00 97.56 185 SER A N 1
ATOM 1340 C CA . SER A 1 185 ? 17.850 -16.083 -6.743 1.00 97.56 185 SER A CA 1
ATOM 1341 C C . SER A 1 185 ? 18.008 -14.996 -5.666 1.00 97.56 185 SER A C 1
ATOM 1343 O O . SER A 1 185 ? 19.042 -14.332 -5.618 1.00 97.56 185 SER A O 1
ATOM 1345 N N . SER A 1 186 ? 17.014 -14.831 -4.785 1.00 97.38 186 SER A N 1
ATOM 1346 C CA . SER A 1 186 ? 16.947 -13.798 -3.737 1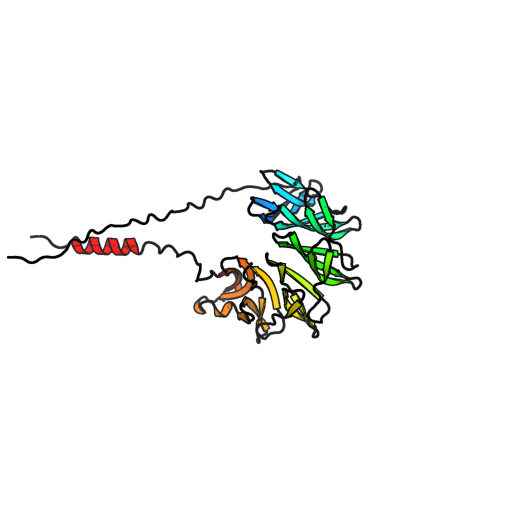.00 97.38 186 SER A CA 1
ATOM 1347 C C . SER A 1 186 ? 16.928 -12.354 -4.261 1.00 97.38 186 SER A C 1
ATOM 1349 O O . SER A 1 186 ? 17.286 -11.430 -3.531 1.00 97.38 186 SER A O 1
ATOM 1351 N N . LEU A 1 187 ? 16.489 -12.143 -5.505 1.00 98.31 187 LEU A N 1
ATOM 1352 C CA . LEU A 1 187 ? 16.220 -10.811 -6.055 1.00 98.31 187 LEU A CA 1
ATOM 1353 C C . LEU A 1 187 ? 14.796 -10.379 -5.700 1.00 98.31 187 LEU A C 1
ATOM 1355 O O . LEU A 1 187 ? 13.888 -11.207 -5.716 1.00 98.31 187 LEU A O 1
ATOM 1359 N N . GLN A 1 188 ? 14.596 -9.112 -5.339 1.00 98.69 188 GLN A N 1
ATOM 1360 C CA . GLN A 1 188 ? 13.272 -8.578 -5.008 1.00 98.69 188 GLN A CA 1
ATOM 1361 C C . GLN A 1 188 ? 12.590 -8.123 -6.295 1.00 98.69 188 GLN A C 1
ATOM 1363 O O . GLN A 1 188 ? 12.987 -7.100 -6.840 1.00 98.69 188 GLN A O 1
ATOM 1368 N N . HIS A 1 189 ? 11.574 -8.838 -6.760 1.00 98.88 189 HIS A N 1
ATOM 1369 C CA . HIS A 1 189 ? 10.792 -8.439 -7.927 1.00 98.88 189 HIS A CA 1
ATOM 1370 C C . HIS A 1 189 ? 9.379 -8.008 -7.526 1.00 98.88 189 HIS A C 1
ATOM 1372 O O . HIS A 1 189 ? 8.814 -8.488 -6.538 1.00 98.88 189 HIS A O 1
ATOM 1378 N N . ALA A 1 190 ? 8.807 -7.109 -8.319 1.00 98.94 190 ALA A N 1
ATOM 1379 C CA . ALA A 1 190 ? 7.400 -6.767 -8.295 1.00 98.94 190 ALA A CA 1
ATOM 1380 C C . ALA A 1 190 ? 6.552 -7.972 -8.729 1.00 98.94 190 ALA A C 1
ATOM 1382 O O . ALA A 1 190 ? 6.939 -8.712 -9.636 1.00 98.94 190 ALA A O 1
ATOM 1383 N N . PHE A 1 191 ? 5.390 -8.157 -8.101 1.00 98.94 191 PHE A N 1
ATOM 1384 C CA . PHE A 1 191 ? 4.439 -9.198 -8.496 1.00 98.94 191 PHE A CA 1
ATOM 1385 C C . PHE A 1 191 ? 3.041 -8.636 -8.748 1.00 98.94 191 PHE A C 1
ATOM 1387 O O . PHE A 1 191 ? 2.643 -7.648 -8.126 1.00 98.94 191 PHE A O 1
ATOM 1394 N N . LEU A 1 192 ? 2.300 -9.346 -9.599 1.00 98.94 192 LEU A N 1
ATOM 1395 C CA . LEU A 1 192 ? 0.841 -9.321 -9.696 1.00 98.94 192 LEU A CA 1
ATOM 1396 C C . LEU A 1 192 ? 0.314 -10.681 -9.230 1.00 98.94 192 LEU A C 1
ATOM 1398 O O . LEU A 1 192 ? 0.829 -11.720 -9.639 1.00 98.94 192 LEU A O 1
ATOM 1402 N N . TYR A 1 193 ? -0.676 -10.688 -8.346 1.00 98.88 193 TYR A N 1
ATOM 1403 C CA . TYR A 1 193 ? -1.414 -11.879 -7.953 1.00 98.88 193 TYR A CA 1
ATOM 1404 C C . TYR A 1 193 ? -2.852 -11.747 -8.434 1.00 98.88 193 TYR A C 1
ATOM 1406 O O . TYR A 1 193 ? -3.607 -10.911 -7.944 1.00 98.88 193 TYR A O 1
ATOM 1414 N N . GLU A 1 194 ? -3.220 -12.608 -9.369 1.00 98.12 194 GLU A N 1
ATOM 1415 C CA . GLU A 1 194 ? -4.553 -12.710 -9.958 1.00 98.12 194 GLU A CA 1
ATOM 1416 C C . GLU A 1 194 ? -4.872 -14.199 -10.155 1.00 98.12 194 GLU A C 1
ATOM 1418 O O . GLU A 1 194 ? -3.964 -15.028 -10.246 1.00 98.12 194 GLU A O 1
ATOM 1423 N N . ASN A 1 195 ? -6.149 -14.581 -10.232 1.00 96.19 195 ASN A N 1
ATOM 1424 C CA . ASN A 1 195 ? -6.542 -15.946 -10.620 1.00 96.19 195 ASN A CA 1
ATOM 1425 C C . ASN A 1 195 ? -5.828 -17.073 -9.821 1.00 96.19 195 ASN A C 1
ATOM 1427 O O . ASN A 1 195 ? -5.497 -18.134 -10.354 1.00 96.19 195 ASN A O 1
ATOM 1431 N N . ASN A 1 196 ? -5.594 -16.843 -8.522 1.00 96.06 196 ASN A N 1
ATOM 1432 C CA . ASN A 1 196 ? -4.838 -17.705 -7.597 1.00 96.06 196 ASN A CA 1
ATOM 1433 C C . ASN A 1 196 ? -3.351 -17.950 -7.955 1.00 96.06 196 ASN A C 1
ATOM 1435 O O . ASN A 1 196 ? -2.751 -18.912 -7.472 1.00 96.06 196 ASN A O 1
ATOM 1439 N N . THR A 1 197 ? -2.744 -17.101 -8.786 1.00 97.94 197 THR A N 1
ATOM 1440 C CA . THR A 1 197 ? -1.381 -17.263 -9.312 1.00 97.94 197 THR A CA 1
ATOM 1441 C C . THR A 1 197 ? -0.565 -15.987 -9.102 1.00 97.94 197 THR A C 1
ATOM 1443 O O . THR A 1 197 ? -1.032 -14.894 -9.403 1.00 97.94 197 THR A O 1
ATOM 1446 N N . MET A 1 198 ? 0.668 -16.124 -8.602 1.00 98.69 198 MET A N 1
ATOM 1447 C CA . MET A 1 198 ? 1.632 -15.022 -8.497 1.00 98.69 198 MET A CA 1
ATOM 1448 C C . MET A 1 198 ? 2.504 -14.962 -9.757 1.00 98.69 198 MET A C 1
ATOM 1450 O O . MET A 1 198 ? 3.224 -15.915 -10.059 1.00 98.69 198 MET A O 1
ATOM 1454 N N . TYR A 1 199 ? 2.465 -13.832 -10.456 1.00 98.69 199 TYR A N 1
ATOM 1455 C CA . TYR A 1 199 ? 3.250 -13.540 -11.652 1.00 98.69 199 TYR A CA 1
ATOM 1456 C C . TYR A 1 199 ? 4.409 -12.602 -11.314 1.00 98.69 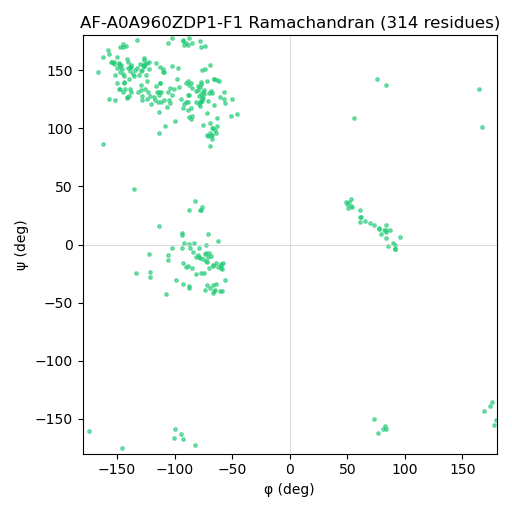199 TYR A C 1
ATOM 1458 O O . TYR A 1 199 ? 4.233 -11.610 -10.608 1.00 98.69 199 TYR A O 1
ATOM 1466 N N . ASP A 1 200 ? 5.596 -12.918 -11.831 1.00 98.75 200 ASP A N 1
ATOM 1467 C CA . ASP A 1 200 ? 6.769 -12.042 -11.783 1.00 98.75 200 ASP A CA 1
ATOM 1468 C C . ASP A 1 200 ? 6.623 -10.954 -12.858 1.00 98.75 200 ASP A C 1
ATOM 1470 O O . ASP A 1 200 ? 6.537 -11.276 -14.044 1.00 98.75 200 ASP A O 1
ATOM 1474 N N . LEU A 1 201 ? 6.590 -9.680 -12.456 1.00 98.81 201 LEU A N 1
ATOM 1475 C CA . LEU A 1 201 ? 6.526 -8.548 -13.393 1.00 98.81 201 LEU A CA 1
ATOM 1476 C C . LEU A 1 201 ? 7.907 -8.185 -13.967 1.00 98.81 201 LEU A C 1
ATOM 1478 O O . LEU A 1 201 ? 7.999 -7.403 -14.912 1.00 98.81 201 LEU A O 1
ATOM 1482 N N . GLY A 1 202 ? 8.985 -8.746 -13.412 1.00 98.56 202 GLY A N 1
ATOM 1483 C CA . GLY A 1 202 ? 10.357 -8.473 -13.818 1.00 98.56 202 GLY A CA 1
ATOM 1484 C C . GLY A 1 202 ? 10.857 -7.094 -13.383 1.00 98.56 202 GLY A C 1
ATOM 1485 O O . GLY A 1 202 ? 10.481 -6.559 -12.339 1.00 98.56 202 GLY A O 1
ATOM 1486 N N . THR A 1 203 ? 11.768 -6.533 -14.173 1.00 98.81 203 THR A N 1
ATOM 1487 C CA . THR A 1 203 ? 12.475 -5.268 -13.919 1.00 98.81 203 THR A CA 1
ATOM 1488 C C . THR A 1 203 ? 12.705 -4.529 -15.242 1.00 98.81 203 THR A C 1
ATOM 1490 O O . THR A 1 203 ? 12.542 -5.111 -16.315 1.00 98.81 203 THR A O 1
ATOM 1493 N N . LEU A 1 204 ? 13.206 -3.290 -15.192 1.00 98.75 204 LEU A N 1
ATOM 1494 C CA . LEU A 1 204 ? 13.671 -2.534 -16.370 1.00 98.75 204 LEU A CA 1
ATOM 1495 C C . LEU A 1 204 ? 15.062 -3.016 -16.865 1.00 98.75 204 LEU A C 1
ATOM 1497 O O . LEU A 1 204 ? 15.892 -2.244 -17.345 1.00 98.75 204 LEU A O 1
ATOM 1501 N N . GLY A 1 205 ? 15.351 -4.313 -16.714 1.00 98.31 205 GLY A N 1
ATOM 1502 C CA . GLY A 1 205 ? 16.628 -4.950 -17.056 1.00 98.31 205 GLY A CA 1
ATOM 1503 C C . GLY A 1 205 ? 17.660 -5.003 -15.921 1.00 98.31 205 GLY A C 1
ATOM 1504 O O . GLY A 1 205 ? 18.724 -5.593 -16.111 1.00 98.31 205 GLY A O 1
ATOM 1505 N N . GLY A 1 206 ? 17.364 -4.417 -14.757 1.00 98.31 206 GLY A N 1
ATOM 1506 C CA . GLY A 1 206 ? 18.195 -4.474 -13.551 1.00 98.31 206 GLY A CA 1
ATOM 1507 C C . GLY A 1 206 ? 17.804 -5.580 -12.565 1.00 98.31 206 GLY A C 1
ATOM 1508 O O . GLY A 1 206 ? 17.086 -6.521 -12.898 1.00 98.31 206 GLY A O 1
ATOM 1509 N N . THR A 1 207 ? 18.274 -5.474 -11.320 1.00 98.19 207 THR A N 1
ATOM 1510 C CA . THR A 1 207 ? 18.141 -6.544 -10.304 1.00 98.19 207 THR A CA 1
ATOM 1511 C C . THR A 1 207 ? 16.876 -6.541 -9.449 1.00 98.19 207 THR A C 1
ATOM 1513 O O . THR A 1 207 ? 16.649 -7.533 -8.761 1.00 98.19 207 THR A O 1
ATOM 1516 N N . SER A 1 208 ? 16.136 -5.433 -9.368 1.00 98.69 208 SER A N 1
ATOM 1517 C CA . SER A 1 208 ? 15.068 -5.288 -8.368 1.00 98.69 208 SER A CA 1
ATOM 1518 C C . SER A 1 208 ? 13.888 -4.454 -8.859 1.00 98.69 208 SER A C 1
ATOM 1520 O O . SER A 1 208 ? 14.064 -3.580 -9.703 1.00 98.69 208 SER A O 1
ATOM 1522 N N . SER A 1 209 ? 12.704 -4.681 -8.293 1.00 98.94 209 SER A N 1
ATOM 1523 C CA . SER A 1 209 ? 11.496 -3.878 -8.505 1.00 98.94 209 SER A CA 1
ATOM 1524 C C . SER A 1 209 ? 10.491 -4.030 -7.352 1.00 98.94 209 SER A C 1
ATOM 1526 O O . SER A 1 209 ? 10.626 -4.896 -6.479 1.00 98.94 209 SER A O 1
ATOM 1528 N N . LEU A 1 210 ? 9.492 -3.148 -7.319 1.00 98.88 210 LEU A N 1
ATOM 1529 C CA . LEU A 1 210 ? 8.363 -3.168 -6.387 1.00 98.88 210 LEU A CA 1
ATOM 1530 C C . LEU A 1 210 ? 7.152 -2.512 -7.049 1.00 98.88 210 LEU A C 1
ATOM 1532 O O . LEU A 1 210 ? 7.233 -1.349 -7.442 1.00 98.88 210 LEU A O 1
ATOM 1536 N N . ALA A 1 211 ? 6.027 -3.223 -7.111 1.00 98.94 211 ALA A N 1
ATOM 1537 C CA . ALA A 1 211 ? 4.739 -2.622 -7.431 1.00 98.94 211 ALA A CA 1
ATOM 1538 C C . ALA A 1 211 ? 4.156 -1.974 -6.169 1.00 98.94 211 ALA A C 1
ATOM 1540 O O . ALA A 1 211 ? 4.166 -2.578 -5.091 1.00 98.94 211 ALA A O 1
ATOM 1541 N N . ARG A 1 212 ? 3.691 -0.729 -6.286 1.00 98.69 212 ARG A N 1
ATOM 1542 C CA . ARG A 1 212 ? 3.170 0.067 -5.171 1.00 98.69 212 ARG A CA 1
ATOM 1543 C C . ARG A 1 212 ? 1.654 0.223 -5.220 1.00 98.69 212 ARG A C 1
ATOM 1545 O O . ARG A 1 212 ? 1.048 0.124 -4.156 1.00 98.69 212 ARG A O 1
ATOM 1552 N N . SER A 1 213 ? 1.084 0.483 -6.393 1.00 98.81 213 SER A N 1
ATOM 1553 C CA . SER A 1 213 ? -0.356 0.701 -6.586 1.00 98.81 213 SER A CA 1
ATOM 1554 C C . SER A 1 213 ? -0.836 0.064 -7.894 1.00 98.81 213 SER A C 1
ATOM 1556 O O . SER A 1 213 ? -0.019 -0.241 -8.766 1.00 98.81 213 SER A O 1
ATOM 1558 N N . ILE A 1 214 ? -2.143 -0.171 -7.983 1.00 98.88 214 ILE A N 1
ATOM 1559 C CA . ILE A 1 214 ? -2.861 -0.805 -9.094 1.00 98.88 214 ILE A CA 1
ATOM 1560 C C . ILE A 1 214 ? -4.260 -0.180 -9.184 1.00 98.88 214 ILE A C 1
ATOM 1562 O O . ILE A 1 214 ? -4.910 -0.040 -8.149 1.00 98.88 214 ILE A O 1
ATOM 1566 N N . ASN A 1 215 ? -4.711 0.184 -10.387 1.00 98.62 215 ASN A N 1
ATOM 1567 C CA . ASN A 1 215 ? -6.076 0.679 -10.625 1.00 98.62 215 ASN A CA 1
ATOM 1568 C C . ASN A 1 215 ? -7.041 -0.464 -11.033 1.00 98.62 215 ASN A C 1
ATOM 1570 O O . ASN A 1 215 ? -6.620 -1.613 -11.220 1.00 98.62 215 ASN A O 1
ATOM 1574 N N . ASP A 1 216 ? -8.336 -0.182 -11.189 1.00 98.25 216 ASP A N 1
ATOM 1575 C CA . ASP A 1 216 ? -9.344 -1.187 -11.579 1.00 98.25 216 ASP A CA 1
ATOM 1576 C C . ASP A 1 216 ? -9.225 -1.657 -13.045 1.00 98.25 216 ASP A C 1
ATOM 1578 O O . ASP A 1 216 ? -9.845 -2.654 -13.421 1.00 98.25 216 ASP A O 1
ATOM 1582 N N . GLU A 1 217 ? -8.408 -0.997 -13.873 1.00 97.88 217 GLU A N 1
ATOM 1583 C CA . GLU A 1 217 ? -8.033 -1.474 -15.217 1.00 97.88 217 GLU A CA 1
ATOM 1584 C C . GLU A 1 217 ? -6.859 -2.473 -15.203 1.00 97.88 217 GLU A C 1
ATOM 1586 O O . GLU A 1 217 ? -6.519 -3.034 -16.244 1.00 97.88 217 GLU A O 1
ATOM 1591 N N . GLY A 1 218 ? -6.225 -2.694 -14.046 1.00 98.38 218 GLY A N 1
ATOM 1592 C CA . GLY A 1 218 ? -5.049 -3.558 -13.913 1.00 98.38 218 GLY A CA 1
ATOM 1593 C C . GLY A 1 218 ? -3.723 -2.881 -14.286 1.00 98.38 218 GLY A C 1
ATOM 1594 O O . GLY A 1 218 ? -2.703 -3.559 -14.412 1.00 98.38 218 GLY A O 1
ATOM 1595 N N . ASN A 1 219 ? -3.699 -1.552 -14.442 1.00 98.69 219 ASN A N 1
ATOM 1596 C CA . ASN A 1 219 ? -2.466 -0.790 -14.648 1.00 98.69 219 ASN A CA 1
ATOM 1597 C C . ASN A 1 219 ? -1.712 -0.671 -13.316 1.00 98.69 219 ASN A C 1
ATOM 1599 O O . ASN A 1 219 ? -2.271 -0.207 -12.321 1.00 98.69 219 ASN A O 1
ATOM 1603 N N . ILE A 1 220 ? -0.435 -1.060 -13.288 1.00 98.94 220 ILE A N 1
ATOM 1604 C CA . ILE A 1 220 ? 0.363 -1.164 -12.055 1.00 98.94 220 ILE A CA 1
ATOM 1605 C C . ILE A 1 220 ? 1.517 -0.167 -12.099 1.00 98.94 220 ILE A C 1
ATOM 1607 O O . ILE A 1 220 ? 2.229 -0.088 -13.097 1.00 98.94 220 ILE A O 1
ATOM 1611 N N . VAL A 1 221 ? 1.772 0.543 -10.999 1.00 98.94 221 VAL A N 1
ATOM 1612 C CA . VAL A 1 221 ? 2.890 1.498 -10.905 1.00 98.94 221 VAL A CA 1
ATOM 1613 C C . VAL A 1 221 ? 3.797 1.230 -9.712 1.00 98.94 221 VAL A C 1
ATOM 1615 O O . VAL A 1 221 ? 3.387 0.648 -8.702 1.00 98.94 221 VAL A O 1
ATOM 1618 N N . GLY A 1 222 ? 5.052 1.666 -9.811 1.00 98.94 222 GLY A N 1
ATOM 1619 C CA . GLY A 1 222 ? 6.028 1.512 -8.735 1.00 98.94 222 GLY A CA 1
ATOM 1620 C C . GLY A 1 222 ? 7.427 1.986 -9.111 1.00 98.94 222 GLY A C 1
ATOM 1621 O O . GLY A 1 222 ? 7.591 3.057 -9.701 1.00 98.94 222 GLY A O 1
ATOM 1622 N N . TRP A 1 223 ? 8.442 1.194 -8.759 1.00 98.94 223 TRP A N 1
ATOM 1623 C CA . TRP A 1 223 ? 9.832 1.408 -9.180 1.00 98.94 223 TRP A CA 1
ATOM 1624 C C . TRP A 1 223 ? 10.529 0.107 -9.577 1.00 98.94 223 TRP A C 1
ATOM 1626 O O . TRP A 1 223 ? 10.196 -0.976 -9.091 1.00 98.94 223 TRP A O 1
ATOM 1636 N N . ALA A 1 224 ? 11.517 0.224 -10.458 1.00 98.94 224 ALA A N 1
ATOM 1637 C CA . ALA A 1 224 ? 12.350 -0.872 -10.924 1.00 98.94 224 ALA A CA 1
ATOM 1638 C C . ALA A 1 224 ? 13.775 -0.389 -11.222 1.00 98.94 224 ALA A C 1
ATOM 1640 O O . ALA A 1 224 ? 14.003 0.774 -11.540 1.00 98.94 224 ALA A O 1
ATOM 1641 N N . HIS A 1 225 ? 14.748 -1.290 -11.111 1.00 98.81 225 HIS A N 1
ATOM 1642 C CA . HIS A 1 225 ? 16.117 -1.037 -11.540 1.00 98.81 225 HIS A CA 1
ATOM 1643 C C . HIS A 1 225 ? 16.239 -1.204 -13.056 1.00 98.81 225 HIS A C 1
ATOM 1645 O O . HIS A 1 225 ? 15.807 -2.224 -13.607 1.00 98.81 225 HIS A O 1
ATOM 1651 N N . THR A 1 226 ? 16.884 -0.238 -13.701 1.00 98.69 226 THR A N 1
ATOM 1652 C CA . THR A 1 226 ? 17.320 -0.306 -15.099 1.00 98.69 226 THR A CA 1
ATOM 1653 C C . THR A 1 226 ? 18.523 -1.242 -15.266 1.00 98.69 226 THR A C 1
ATOM 1655 O O . THR A 1 226 ? 19.170 -1.633 -14.291 1.00 98.69 226 THR A O 1
ATOM 1658 N N . ALA A 1 227 ? 18.905 -1.553 -16.507 1.00 98.31 227 ALA A N 1
ATOM 1659 C CA . ALA A 1 227 ? 20.138 -2.294 -16.802 1.00 98.31 227 ALA A CA 1
ATOM 1660 C C . ALA A 1 227 ? 21.436 -1.612 -16.294 1.00 98.31 227 ALA A C 1
ATOM 1662 O O . ALA A 1 227 ? 22.450 -2.291 -16.118 1.00 98.31 227 ALA A O 1
ATOM 1663 N N . SER A 1 228 ? 21.426 -0.296 -16.038 1.00 98.06 228 SER A N 1
ATOM 1664 C CA . SER A 1 228 ? 22.523 0.444 -15.388 1.00 98.06 228 SER A CA 1
ATOM 1665 C C . SER A 1 228 ? 22.447 0.448 -13.855 1.00 98.06 228 SER A C 1
ATOM 1667 O O . SER A 1 228 ? 23.362 0.956 -13.211 1.00 98.06 228 SER A O 1
ATOM 1669 N N . GLN A 1 229 ? 21.430 -0.204 -13.275 1.00 98.06 229 GLN A N 1
ATOM 1670 C CA . GLN A 1 229 ? 21.108 -0.264 -11.842 1.00 98.06 229 GLN A CA 1
ATOM 1671 C C . GLN A 1 229 ? 20.587 1.050 -11.239 1.00 98.06 229 GLN A C 1
ATOM 1673 O O . GLN A 1 229 ? 20.551 1.189 -10.015 1.00 98.06 229 GLN A O 1
ATOM 1678 N N . ASP A 1 230 ? 20.126 1.977 -12.078 1.00 97.44 230 ASP A N 1
ATOM 1679 C CA . ASP A 1 230 ? 19.414 3.174 -11.636 1.00 97.44 230 ASP A CA 1
ATOM 1680 C C . ASP A 1 230 ? 17.967 2.811 -11.271 1.00 97.44 230 ASP A C 1
ATOM 1682 O O . ASP A 1 230 ? 17.337 1.996 -11.945 1.00 97.44 230 ASP A O 1
ATOM 1686 N N . GLN A 1 231 ? 17.432 3.381 -10.190 1.00 98.38 231 GLN A N 1
ATOM 1687 C CA . GLN A 1 231 ? 16.042 3.159 -9.782 1.00 98.38 231 GLN A CA 1
ATOM 1688 C C . GLN A 1 231 ? 15.127 4.128 -10.532 1.00 98.38 231 GLN A C 1
ATOM 1690 O O . GLN A 1 231 ? 15.138 5.316 -10.234 1.00 98.38 231 GLN A O 1
ATOM 1695 N N . HIS A 1 232 ? 14.309 3.634 -11.453 1.00 98.75 232 HIS A N 1
ATOM 1696 C CA . HIS A 1 232 ? 13.337 4.440 -12.188 1.00 98.75 232 HIS A CA 1
ATOM 1697 C C . HIS A 1 232 ? 11.900 4.065 -11.806 1.00 98.75 232 HIS A C 1
ATOM 1699 O O . HIS A 1 232 ? 11.620 2.936 -11.390 1.00 98.75 232 HIS A O 1
ATOM 1705 N N . ALA A 1 233 ? 10.979 5.017 -11.941 1.00 98.88 233 ALA A N 1
ATOM 1706 C CA . ALA A 1 233 ? 9.549 4.761 -11.821 1.00 98.88 233 ALA A CA 1
ATOM 1707 C C . ALA A 1 233 ? 9.042 3.971 -13.044 1.00 98.88 233 ALA A C 1
ATOM 1709 O O . ALA A 1 233 ? 9.459 4.256 -14.164 1.00 98.88 233 ALA A O 1
ATOM 1710 N N . PHE A 1 234 ? 8.133 3.009 -12.849 1.00 98.88 234 PHE A N 1
ATOM 1711 C CA . PHE A 1 234 ? 7.562 2.219 -13.952 1.00 98.88 234 PHE A CA 1
ATOM 1712 C C . PHE A 1 234 ? 6.032 2.287 -14.004 1.00 98.88 234 PHE A C 1
ATOM 1714 O O . PHE A 1 234 ? 5.379 2.485 -12.974 1.00 98.88 234 PHE A O 1
ATOM 1721 N N . LEU A 1 235 ? 5.496 2.042 -15.202 1.00 98.81 235 LEU A N 1
ATOM 1722 C CA . LEU A 1 235 ? 4.116 1.629 -15.470 1.00 98.81 235 LEU A CA 1
ATOM 1723 C C . LEU A 1 235 ? 4.145 0.220 -16.071 1.00 98.81 235 LEU A C 1
ATOM 1725 O O . LEU A 1 235 ? 4.923 -0.044 -16.982 1.00 98.81 235 LEU A O 1
ATOM 1729 N N . TYR A 1 236 ? 3.328 -0.694 -15.558 1.00 98.81 236 TYR A N 1
ATOM 1730 C CA . TYR A 1 236 ? 3.100 -2.007 -16.147 1.00 98.81 236 TYR A CA 1
ATOM 1731 C C . TYR A 1 236 ? 1.667 -2.068 -16.668 1.00 98.81 236 TYR A C 1
ATOM 1733 O O . TYR A 1 236 ? 0.721 -1.835 -15.916 1.00 98.81 236 TYR A O 1
ATOM 1741 N N . GLN A 1 237 ? 1.542 -2.350 -17.961 1.00 97.25 237 GLN A N 1
ATOM 1742 C CA . GLN A 1 237 ? 0.301 -2.326 -18.732 1.00 97.25 237 GLN A CA 1
ATOM 1743 C C . GLN A 1 237 ? 0.425 -3.332 -19.885 1.00 97.25 237 GLN A C 1
ATOM 1745 O O . GLN A 1 237 ? 1.524 -3.547 -20.403 1.00 97.25 237 GLN A O 1
ATOM 1750 N N . ASP A 1 238 ? -0.675 -3.985 -20.269 1.00 94.44 238 ASP A N 1
ATOM 1751 C CA . ASP A 1 238 ? -0.732 -4.962 -21.374 1.00 94.44 238 ASP A CA 1
ATOM 1752 C C . ASP A 1 238 ? 0.348 -6.069 -21.327 1.00 94.44 238 ASP A C 1
ATOM 1754 O O . ASP A 1 238 ? 0.808 -6.583 -22.350 1.00 94.44 238 ASP A O 1
ATOM 1758 N N . GLY A 1 239 ? 0.765 -6.458 -20.119 1.00 94.88 239 GLY A N 1
ATOM 1759 C CA . GLY A 1 239 ? 1.766 -7.503 -19.899 1.00 94.88 239 GLY A CA 1
ATOM 1760 C C . GLY A 1 239 ? 3.233 -7.049 -19.987 1.00 94.88 239 GLY A C 1
ATOM 1761 O O . GLY A 1 239 ? 4.127 -7.896 -19.918 1.00 94.88 239 GLY A O 1
ATOM 1762 N N . ALA A 1 240 ? 3.503 -5.747 -20.137 1.00 97.56 240 ALA A N 1
ATOM 1763 C CA . ALA A 1 240 ? 4.846 -5.186 -20.292 1.00 97.56 240 ALA A CA 1
ATOM 1764 C C . ALA A 1 240 ? 5.155 -4.094 -19.253 1.00 97.56 240 ALA A C 1
ATOM 1766 O O . ALA A 1 240 ? 4.281 -3.319 -18.877 1.00 97.56 240 ALA A O 1
ATOM 1767 N N . MET A 1 241 ? 6.420 -4.018 -18.818 1.00 98.62 241 MET A N 1
ATOM 1768 C CA . MET A 1 241 ? 6.936 -2.954 -17.949 1.00 98.62 241 MET A CA 1
ATOM 1769 C C . MET A 1 241 ? 7.578 -1.847 -18.794 1.00 98.62 241 MET A C 1
ATOM 1771 O O . MET A 1 241 ? 8.502 -2.116 -19.562 1.00 98.62 241 MET A O 1
ATOM 1775 N N . TYR A 1 242 ? 7.118 -0.613 -18.607 1.00 98.62 242 TYR A N 1
ATOM 1776 C CA . TYR A 1 242 ? 7.600 0.599 -19.264 1.00 98.62 242 TYR A CA 1
ATOM 1777 C C . TYR A 1 242 ? 8.286 1.517 -18.250 1.00 98.62 242 TYR A C 1
ATOM 1779 O O . TYR A 1 242 ? 7.799 1.689 -17.129 1.00 98.62 242 TYR A O 1
ATOM 1787 N N . ASP A 1 243 ? 9.402 2.127 -18.644 1.00 98.62 243 ASP A N 1
ATOM 1788 C CA . ASP A 1 243 ? 10.063 3.171 -17.863 1.00 98.62 243 ASP A CA 1
ATOM 1789 C C . ASP A 1 243 ? 9.275 4.479 -18.010 1.00 98.62 243 ASP A C 1
ATOM 1791 O O . ASP A 1 243 ? 9.070 4.959 -19.123 1.00 98.62 243 ASP A O 1
ATOM 1795 N N . LEU A 1 244 ? 8.829 5.084 -16.906 1.00 98.31 244 LEU A N 1
ATOM 1796 C CA . LEU A 1 244 ? 8.083 6.345 -16.986 1.00 98.31 244 LEU A CA 1
ATOM 1797 C C . LEU A 1 244 ? 8.949 7.511 -17.488 1.00 98.31 244 LEU A C 1
ATOM 1799 O O . LEU A 1 244 ? 8.405 8.520 -17.938 1.00 98.31 244 LEU A O 1
ATOM 1803 N N . ASN A 1 245 ? 10.279 7.382 -17.450 1.00 97.56 245 ASN A N 1
ATOM 1804 C CA . ASN A 1 245 ? 11.190 8.375 -18.015 1.00 97.56 245 ASN A CA 1
ATOM 1805 C C . ASN A 1 245 ? 11.154 8.403 -19.556 1.00 97.56 245 ASN A C 1
ATOM 1807 O O . ASN A 1 245 ? 11.490 9.432 -20.134 1.00 97.56 245 ASN A O 1
ATOM 1811 N N . ASP A 1 246 ? 10.680 7.340 -20.220 1.00 95.94 246 ASP A N 1
ATOM 1812 C CA . ASP A 1 246 ? 10.487 7.319 -21.680 1.00 95.94 246 ASP A CA 1
ATOM 1813 C C . ASP A 1 246 ? 9.246 8.125 -22.130 1.00 95.94 246 ASP A C 1
ATOM 1815 O O . ASP A 1 246 ? 9.078 8.396 -23.321 1.00 95.94 246 ASP A O 1
ATOM 1819 N N . PHE A 1 247 ? 8.370 8.525 -21.194 1.00 94.00 247 PHE A N 1
ATOM 1820 C CA . PHE A 1 247 ? 7.131 9.268 -21.473 1.00 94.00 247 PHE A CA 1
ATOM 1821 C C . PHE A 1 247 ? 7.203 10.773 -21.168 1.00 94.00 247 PHE A C 1
ATOM 1823 O O . PHE A 1 247 ? 6.231 11.489 -21.422 1.00 94.00 247 PHE A O 1
ATOM 1830 N N . ILE A 1 248 ? 8.321 11.269 -20.631 1.00 93.69 248 ILE A N 1
ATOM 1831 C CA . ILE A 1 248 ? 8.525 12.700 -20.364 1.00 93.69 248 ILE A CA 1
ATOM 1832 C C . ILE A 1 248 ? 9.418 13.345 -21.424 1.00 93.69 248 ILE A C 1
ATOM 1834 O O . ILE A 1 248 ? 10.256 12.695 -22.043 1.00 93.69 248 ILE A O 1
ATOM 1838 N N . ASP A 1 249 ? 9.245 14.651 -21.628 1.00 90.94 249 ASP A N 1
ATOM 1839 C CA . ASP A 1 249 ? 10.136 15.427 -22.488 1.00 90.94 249 ASP A CA 1
ATOM 1840 C C . ASP A 1 249 ? 11.548 15.468 -21.861 1.00 90.94 249 ASP A C 1
ATOM 1842 O O . ASP A 1 249 ? 11.689 15.957 -20.733 1.00 90.94 249 ASP A O 1
ATOM 1846 N N . PRO A 1 250 ? 12.599 14.973 -22.546 1.00 87.19 250 PRO A N 1
ATOM 1847 C CA . PRO A 1 250 ? 13.959 14.979 -22.015 1.00 87.19 250 PRO A CA 1
ATOM 1848 C C . PRO A 1 250 ? 14.522 16.392 -21.788 1.00 87.19 250 PRO A C 1
ATOM 1850 O O . PRO A 1 250 ? 15.492 16.531 -21.046 1.00 87.19 250 PRO A O 1
ATOM 1853 N N . GLU A 1 251 ? 13.927 17.448 -22.363 1.00 90.88 251 GLU A N 1
ATOM 1854 C CA . GLU A 1 251 ? 14.298 18.843 -22.070 1.00 90.88 251 GLU A CA 1
ATOM 1855 C C . GLU A 1 251 ? 13.828 19.322 -20.678 1.00 90.88 251 GLU A C 1
ATOM 1857 O O . GLU A 1 251 ? 14.220 20.404 -20.237 1.00 90.88 251 GLU A O 1
ATOM 1862 N N . LEU A 1 252 ? 13.033 18.529 -19.942 1.00 88.81 252 LEU A N 1
ATOM 1863 C CA . LEU A 1 252 ? 12.592 18.858 -18.577 1.00 88.81 252 LEU A CA 1
ATOM 1864 C C . LEU A 1 252 ? 13.687 18.713 -17.507 1.00 88.81 252 LEU A C 1
ATOM 1866 O O . LEU A 1 252 ? 13.454 19.123 -16.367 1.00 88.81 252 LEU A O 1
ATOM 1870 N N . ASP A 1 253 ? 14.859 18.155 -17.842 1.00 89.31 253 ASP A N 1
ATOM 1871 C CA . ASP A 1 253 ? 16.001 18.008 -16.922 1.00 89.31 253 ASP A CA 1
ATOM 1872 C C . ASP A 1 253 ? 15.610 17.299 -15.598 1.00 89.31 253 ASP A C 1
ATOM 1874 O O . ASP A 1 253 ? 16.036 17.673 -14.497 1.00 89.31 253 ASP A O 1
ATOM 1878 N N . PHE A 1 254 ? 14.749 16.278 -15.703 1.00 96.06 254 PHE A N 1
ATOM 1879 C CA . PHE A 1 254 ? 14.092 15.613 -14.576 1.00 96.06 254 PHE A CA 1
ATOM 1880 C C . PHE A 1 254 ? 14.118 14.083 -14.713 1.00 96.06 254 PHE A C 1
ATOM 1882 O O . PHE A 1 254 ? 13.998 13.555 -15.814 1.00 96.06 254 PHE A O 1
ATOM 1889 N N . THR A 1 255 ? 14.242 13.369 -13.592 1.00 97.62 255 THR A N 1
ATOM 1890 C CA . THR A 1 255 ? 14.247 11.895 -13.544 1.00 97.62 255 THR A CA 1
ATOM 1891 C C . THR A 1 255 ? 13.240 11.389 -12.518 1.00 97.62 255 THR A C 1
ATOM 1893 O O . THR A 1 255 ? 13.258 11.818 -11.363 1.00 97.62 255 THR A O 1
ATOM 1896 N N . LEU A 1 256 ? 12.360 10.478 -12.933 1.00 98.50 256 LEU A N 1
ATOM 1897 C CA . LEU A 1 256 ? 11.298 9.874 -12.131 1.00 98.50 256 LEU A CA 1
ATOM 1898 C C . LEU A 1 256 ? 11.834 8.627 -11.416 1.00 98.50 256 LEU A C 1
ATOM 1900 O O . LEU A 1 256 ? 12.185 7.644 -12.068 1.00 98.50 256 LEU A O 1
ATOM 1904 N N . TYR A 1 257 ? 11.872 8.652 -10.081 1.00 98.50 257 TYR A N 1
ATOM 1905 C CA . TYR A 1 257 ? 12.479 7.589 -9.265 1.00 98.50 257 TYR A CA 1
ATOM 1906 C C . TYR A 1 257 ? 11.464 6.596 -8.690 1.00 98.50 257 TYR A C 1
ATOM 1908 O O . TYR A 1 257 ? 11.809 5.441 -8.437 1.00 98.50 257 TYR A O 1
ATOM 1916 N N . PHE A 1 258 ? 10.230 7.030 -8.418 1.00 98.75 258 PHE A N 1
ATOM 1917 C CA . PHE A 1 258 ? 9.208 6.193 -7.783 1.00 98.75 258 PHE A CA 1
ATOM 1918 C C . PHE A 1 258 ? 7.805 6.725 -8.107 1.00 98.75 258 PHE A C 1
ATOM 1920 O O . PHE A 1 258 ? 7.510 7.881 -7.796 1.00 98.75 258 PHE A O 1
ATOM 1927 N N . ALA A 1 259 ? 6.928 5.885 -8.661 1.00 98.81 259 ALA A N 1
ATOM 1928 C CA . ALA A 1 259 ? 5.492 6.159 -8.747 1.00 98.81 259 ALA A CA 1
ATOM 1929 C C . ALA A 1 259 ? 4.777 5.614 -7.497 1.00 98.81 259 ALA A C 1
ATOM 1931 O O . ALA A 1 259 ? 4.910 4.438 -7.153 1.00 98.81 259 ALA A O 1
ATOM 1932 N N . TYR A 1 260 ? 4.083 6.488 -6.769 1.00 98.44 260 TYR A N 1
ATOM 1933 C CA . TYR A 1 260 ? 3.389 6.141 -5.529 1.00 98.44 260 TYR A CA 1
ATOM 1934 C C . TYR A 1 260 ? 1.976 5.631 -5.758 1.00 98.44 260 TYR A C 1
ATOM 1936 O O . TYR A 1 260 ? 1.545 4.760 -5.006 1.00 98.44 260 TYR A O 1
ATOM 1944 N N . ASP A 1 261 ? 1.265 6.195 -6.729 1.00 98.38 261 ASP A N 1
ATOM 1945 C CA . ASP A 1 261 ? -0.147 5.899 -6.930 1.00 98.38 261 ASP A CA 1
ATOM 1946 C C . ASP A 1 261 ? -0.588 6.152 -8.373 1.00 98.38 261 ASP A C 1
ATOM 1948 O O . ASP A 1 261 ? 0.054 6.928 -9.089 1.00 98.38 261 ASP A O 1
ATOM 1952 N N . ILE A 1 262 ? -1.670 5.487 -8.774 1.00 98.50 262 ILE A N 1
ATOM 1953 C CA . ILE A 1 262 ? -2.315 5.596 -10.085 1.00 98.50 262 ILE A CA 1
ATOM 1954 C C . ILE A 1 262 ? -3.833 5.615 -9.890 1.00 98.50 262 ILE A C 1
ATOM 1956 O O . ILE A 1 262 ? -4.366 4.784 -9.162 1.00 98.50 262 ILE A O 1
ATOM 1960 N N . ASN A 1 263 ? -4.531 6.565 -10.515 1.00 96.62 263 ASN A N 1
ATOM 1961 C CA . ASN A 1 263 ? -5.992 6.657 -10.420 1.00 96.62 263 ASN A CA 1
ATOM 1962 C C . ASN A 1 263 ? -6.709 5.901 -11.562 1.00 96.62 263 ASN A C 1
ATOM 1964 O O . ASN A 1 263 ? -6.103 5.436 -12.531 1.00 96.62 263 ASN A O 1
ATOM 1968 N N . GLU A 1 264 ? -8.041 5.864 -11.498 1.00 95.94 264 GLU A N 1
ATOM 1969 C CA . GLU A 1 264 ? -8.914 5.288 -12.538 1.00 95.94 264 GLU A CA 1
ATOM 1970 C C . GLU A 1 264 ? -8.994 6.116 -13.838 1.00 95.94 264 GLU A C 1
ATOM 1972 O O . GLU A 1 264 ? -9.856 5.887 -14.682 1.00 95.94 264 GLU A O 1
ATOM 1977 N N . GLN A 1 265 ? -8.164 7.150 -13.993 1.00 95.88 265 GLN A N 1
ATOM 1978 C CA . GLN A 1 265 ? -7.969 7.870 -15.255 1.00 95.88 265 GLN A CA 1
ATOM 1979 C C . GLN A 1 265 ? -6.615 7.516 -15.894 1.00 95.88 265 GLN A C 1
ATOM 1981 O O . GLN A 1 265 ? -6.376 7.887 -17.044 1.00 95.88 265 GLN A O 1
ATOM 1986 N N . GLY A 1 266 ? -5.744 6.796 -15.175 1.00 96.19 266 GLY A N 1
ATOM 1987 C CA . GLY A 1 266 ? -4.359 6.530 -15.558 1.00 96.19 266 GLY A CA 1
ATOM 1988 C C . GLY A 1 266 ? -3.381 7.651 -15.188 1.00 96.19 266 GLY A C 1
ATOM 1989 O O . GLY A 1 266 ? -2.239 7.618 -15.639 1.00 96.19 266 GLY A O 1
ATOM 1990 N N . ASP A 1 267 ? -3.793 8.641 -14.387 1.00 97.69 267 ASP A N 1
ATOM 1991 C CA . ASP A 1 267 ? -2.885 9.668 -13.873 1.00 97.69 267 ASP A CA 1
ATOM 1992 C C . ASP A 1 267 ? -2.004 9.076 -12.768 1.00 97.69 267 ASP A C 1
ATOM 1994 O O . ASP A 1 267 ? -2.499 8.422 -11.847 1.00 97.69 267 ASP A O 1
ATOM 1998 N N . ILE A 1 268 ? -0.699 9.337 -12.835 1.00 98.69 268 ILE A N 1
ATOM 1999 C CA . ILE A 1 268 ? 0.316 8.735 -11.964 1.00 98.69 268 ILE A CA 1
ATOM 2000 C C . ILE A 1 268 ? 0.996 9.823 -11.140 1.00 98.69 268 ILE A C 1
ATOM 2002 O O . ILE A 1 268 ? 1.554 10.769 -11.697 1.00 98.69 268 ILE A O 1
ATOM 2006 N N . VAL A 1 269 ? 1.032 9.667 -9.816 1.00 98.56 269 VAL A N 1
ATOM 2007 C CA . VAL A 1 269 ? 1.765 10.566 -8.908 1.00 98.56 269 VAL A CA 1
ATOM 2008 C C . VAL A 1 269 ? 2.989 9.884 -8.312 1.00 98.56 269 VAL A C 1
ATOM 2010 O O . VAL A 1 269 ? 3.000 8.678 -8.070 1.00 98.56 269 VAL A O 1
ATOM 2013 N N . GLY A 1 270 ? 4.040 10.651 -8.033 1.00 98.62 270 GLY A N 1
ATOM 2014 C CA . GLY A 1 270 ? 5.290 10.095 -7.518 1.00 98.62 270 GLY A CA 1
ATOM 2015 C C . GLY A 1 270 ? 6.319 11.147 -7.128 1.00 98.62 270 GLY A C 1
ATOM 2016 O O . GLY A 1 270 ? 5.982 12.312 -6.910 1.00 98.62 270 GLY A O 1
ATOM 2017 N N . TRP A 1 271 ? 7.588 10.743 -7.041 1.00 98.50 271 TRP A N 1
ATOM 2018 C CA . TRP A 1 271 ? 8.709 11.668 -6.855 1.00 98.50 271 TRP A CA 1
ATOM 2019 C C . TRP A 1 271 ? 9.873 11.405 -7.811 1.00 98.50 271 TRP A C 1
ATOM 2021 O O . TRP A 1 271 ? 10.118 10.286 -8.269 1.00 98.50 271 TRP A O 1
ATOM 2031 N N . GLY A 1 272 ? 10.591 12.485 -8.099 1.00 98.25 272 GLY A N 1
ATOM 2032 C CA . GLY A 1 272 ? 11.767 12.517 -8.952 1.00 98.25 272 GLY A CA 1
ATOM 2033 C C . GLY A 1 272 ? 12.796 13.542 -8.469 1.00 98.25 272 GLY A C 1
ATOM 2034 O O . GLY A 1 272 ? 12.594 14.181 -7.429 1.00 98.25 272 GLY A O 1
ATOM 2035 N N . THR A 1 273 ? 13.875 13.737 -9.230 1.00 97.56 273 THR A N 1
ATOM 2036 C CA . THR A 1 273 ? 14.799 14.866 -9.023 1.00 97.56 273 THR A CA 1
ATOM 2037 C C . THR A 1 273 ? 15.063 15.653 -10.294 1.00 97.56 273 THR A C 1
ATOM 2039 O O . THR A 1 273 ? 15.096 15.083 -11.380 1.00 97.56 273 THR A O 1
ATOM 2042 N N . ASN A 1 274 ? 15.331 16.953 -10.147 1.00 93.75 274 ASN A N 1
ATOM 2043 C CA . ASN A 1 274 ? 15.921 17.757 -11.222 1.00 93.75 274 ASN A CA 1
ATOM 2044 C C . ASN A 1 274 ? 17.442 17.509 -11.347 1.00 93.75 274 ASN A C 1
ATOM 2046 O O . ASN A 1 274 ? 18.051 16.863 -10.490 1.00 93.75 274 ASN A O 1
ATOM 2050 N N . THR A 1 275 ? 18.081 18.112 -12.350 1.00 90.38 275 THR A N 1
ATOM 2051 C CA . THR A 1 275 ? 19.546 18.095 -12.556 1.00 90.38 275 THR A CA 1
ATOM 2052 C C . THR A 1 275 ? 20.395 18.646 -11.399 1.00 90.38 275 THR A C 1
ATOM 2054 O O . THR A 1 275 ? 21.590 18.359 -11.340 1.00 90.38 275 THR A O 1
ATOM 2057 N N . ASN A 1 276 ? 19.817 19.385 -10.443 1.00 92.62 276 ASN A N 1
ATOM 2058 C CA . ASN A 1 276 ? 20.512 19.823 -9.223 1.00 92.62 276 ASN A CA 1
ATOM 2059 C C . ASN A 1 276 ? 20.451 18.784 -8.082 1.00 92.62 276 ASN A C 1
ATOM 2061 O O . ASN A 1 276 ? 21.021 19.019 -7.016 1.00 92.62 276 ASN A O 1
ATOM 2065 N N . GLY A 1 277 ? 19.755 17.657 -8.275 1.00 93.06 277 GLY A N 1
ATOM 2066 C CA . GLY A 1 277 ? 19.500 16.650 -7.240 1.00 93.06 277 GLY A CA 1
ATOM 2067 C C . GLY A 1 277 ? 18.392 17.038 -6.253 1.00 93.06 277 GLY A C 1
ATOM 2068 O O . GLY A 1 277 ? 18.250 16.412 -5.203 1.00 93.06 277 GLY A O 1
ATOM 2069 N N . ASP A 1 278 ? 17.601 18.070 -6.557 1.00 96.38 278 ASP A N 1
ATOM 2070 C CA . ASP A 1 278 ? 16.461 18.457 -5.732 1.00 96.38 278 ASP A CA 1
ATOM 2071 C C . ASP A 1 278 ? 15.322 17.435 -5.848 1.00 96.38 278 ASP A C 1
ATOM 2073 O O . ASP A 1 278 ? 14.757 17.273 -6.930 1.00 96.38 278 ASP A O 1
ATOM 2077 N N . ILE A 1 279 ? 14.877 16.859 -4.730 1.00 97.69 279 ILE A N 1
ATOM 2078 C CA . ILE A 1 279 ? 13.658 16.035 -4.698 1.00 97.69 279 ILE A CA 1
ATOM 2079 C C . ILE A 1 279 ? 12.422 16.908 -4.960 1.00 97.69 279 ILE A C 1
ATOM 2081 O O . ILE A 1 279 ? 12.228 17.949 -4.316 1.00 97.69 279 ILE A O 1
ATOM 2085 N N . ARG A 1 280 ? 11.564 16.472 -5.887 1.00 97.25 280 ARG A N 1
ATOM 2086 C CA . ARG A 1 280 ? 10.258 17.078 -6.194 1.00 97.25 280 ARG A CA 1
ATOM 2087 C C . ARG A 1 280 ? 9.213 15.982 -6.415 1.00 97.25 280 ARG A C 1
ATOM 2089 O O . ARG A 1 280 ? 9.540 14.899 -6.894 1.00 97.25 280 ARG A O 1
ATOM 2096 N N . GLY A 1 281 ? 7.959 16.274 -6.078 1.00 97.50 281 GLY A N 1
ATOM 2097 C CA . GLY A 1 281 ? 6.831 15.447 -6.508 1.00 97.50 281 GLY A CA 1
ATOM 2098 C C . GLY A 1 281 ? 6.544 15.651 -7.997 1.00 97.50 281 GLY A C 1
ATOM 2099 O O . GLY A 1 281 ? 6.796 16.740 -8.518 1.00 97.50 281 GLY A O 1
ATOM 2100 N N . PHE A 1 282 ? 6.006 14.631 -8.660 1.00 97.12 282 PHE A N 1
ATOM 2101 C CA . PHE A 1 282 ? 5.498 14.720 -10.029 1.00 97.12 282 PHE A CA 1
ATOM 2102 C C . PHE A 1 282 ? 4.053 14.225 -10.115 1.00 97.12 282 PHE A C 1
ATOM 2104 O O . PHE A 1 282 ? 3.599 13.448 -9.272 1.00 97.12 282 PHE A O 1
ATOM 2111 N N . VAL A 1 283 ? 3.368 14.654 -11.174 1.00 97.06 283 VAL A N 1
ATOM 2112 C CA . VAL A 1 283 ? 2.152 14.029 -11.694 1.00 97.06 283 VAL A CA 1
ATOM 2113 C C . VAL A 1 283 ? 2.316 13.868 -13.204 1.00 97.06 283 VAL A C 1
ATOM 2115 O O . VAL A 1 283 ? 2.738 14.808 -13.878 1.00 97.06 283 VAL A O 1
ATOM 2118 N N . LEU A 1 284 ? 2.025 12.679 -13.720 1.00 96.00 284 LEU A N 1
ATOM 2119 C CA . LEU A 1 284 ? 1.835 12.414 -15.141 1.00 96.00 284 LEU A CA 1
ATOM 2120 C C . LEU A 1 284 ? 0.333 12.281 -15.364 1.00 96.00 284 LEU A C 1
ATOM 2122 O O . LEU A 1 284 ? -0.290 11.437 -14.727 1.00 96.00 284 LEU A O 1
ATOM 2126 N N . TYR A 1 285 ? -0.240 13.110 -16.233 1.00 94.06 285 TYR A N 1
ATOM 2127 C CA . TYR A 1 285 ? -1.643 12.979 -16.620 1.00 94.06 285 TYR A CA 1
ATOM 2128 C C . TYR A 1 285 ? -1.764 12.063 -17.833 1.00 94.06 285 TYR A C 1
ATOM 2130 O O . TYR A 1 285 ? -0.967 12.175 -18.771 1.00 94.06 285 TYR A O 1
ATOM 2138 N N . ASN A 1 286 ? -2.771 11.193 -17.849 1.00 87.00 286 ASN A N 1
ATOM 2139 C CA . ASN A 1 286 ? -3.049 10.381 -19.026 1.00 87.00 286 ASN A CA 1
ATOM 2140 C C . ASN A 1 286 ? -3.644 11.267 -20.134 1.00 87.00 286 ASN A C 1
ATOM 2142 O O . ASN A 1 286 ? -4.750 11.787 -20.020 1.00 87.00 286 ASN A O 1
ATOM 2146 N N . ASN A 1 287 ? -2.913 11.452 -21.234 1.00 72.88 287 ASN A N 1
ATOM 2147 C CA . ASN A 1 287 ? -3.300 12.392 -22.291 1.00 72.88 287 ASN A CA 1
ATOM 2148 C C . ASN A 1 287 ? -4.527 11.958 -23.120 1.00 72.88 287 ASN A C 1
ATOM 2150 O O . ASN A 1 287 ? -5.022 12.765 -23.905 1.00 72.88 287 ASN A O 1
ATOM 2154 N N . GLU A 1 288 ? -5.048 10.737 -22.948 1.00 61.06 288 GLU A N 1
ATOM 2155 C CA . GLU A 1 288 ? -6.348 10.351 -23.525 1.00 61.06 288 GLU A CA 1
ATOM 2156 C C . GLU A 1 288 ? -7.544 10.926 -22.743 1.00 61.06 288 GLU A C 1
ATOM 2158 O O . GLU A 1 288 ? -8.623 11.122 -23.307 1.00 61.06 288 GLU A O 1
ATOM 2163 N N . THR A 1 289 ? -7.351 11.237 -21.457 1.00 48.75 289 THR A N 1
ATOM 2164 C CA . THR A 1 289 ? -8.393 11.692 -20.517 1.00 48.75 289 THR A CA 1
ATOM 2165 C C . THR A 1 289 ? -8.097 13.053 -19.881 1.00 48.75 289 THR A C 1
ATOM 2167 O O . THR A 1 289 ? -8.981 13.624 -19.237 1.00 48.75 289 THR A O 1
ATOM 2170 N N . ALA A 1 290 ? -6.894 13.599 -20.091 1.00 46.66 290 ALA A N 1
ATOM 2171 C CA . ALA A 1 290 ? -6.444 14.863 -19.528 1.00 46.66 290 ALA A CA 1
ATOM 2172 C C . ALA A 1 290 ? -7.480 15.981 -19.764 1.00 46.66 290 ALA A C 1
ATOM 2174 O O . ALA A 1 290 ? -7.864 16.240 -20.914 1.00 46.66 290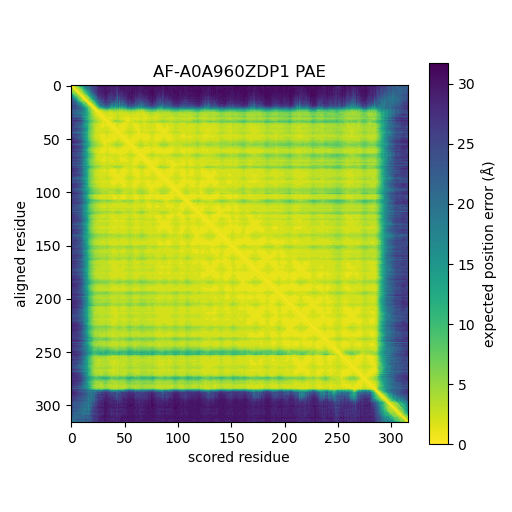 ALA A O 1
ATOM 2175 N N . PRO A 1 291 ? -7.941 16.678 -18.706 1.00 45.56 291 PRO A N 1
ATOM 2176 C CA . PRO A 1 291 ? -8.887 17.769 -18.867 1.00 45.56 291 PRO A CA 1
ATOM 2177 C C . PRO A 1 291 ? -8.245 18.838 -19.746 1.00 45.56 291 PRO A C 1
ATOM 2179 O O . PRO A 1 291 ? -7.138 19.297 -19.460 1.00 45.56 291 PRO A O 1
ATOM 2182 N N . ALA A 1 292 ? -8.941 19.227 -20.819 1.00 47.47 292 ALA A N 1
ATOM 2183 C CA . ALA A 1 292 ? -8.448 20.215 -21.768 1.00 47.47 292 ALA A CA 1
ATOM 2184 C C . ALA A 1 292 ? -7.976 21.465 -21.014 1.00 47.47 292 ALA A C 1
ATOM 2186 O O . ALA A 1 292 ? -8.788 22.178 -20.420 1.00 47.47 292 ALA A O 1
ATOM 2187 N N . VAL A 1 293 ? -6.658 21.701 -21.012 1.00 54.00 293 VAL A N 1
ATOM 2188 C CA . VAL A 1 293 ? -6.058 22.839 -20.314 1.00 54.00 293 VAL A CA 1
ATOM 2189 C C . VAL A 1 293 ? -6.720 24.105 -20.857 1.00 54.00 293 VAL A C 1
ATOM 2191 O O . VAL A 1 293 ? -6.654 24.328 -22.069 1.00 54.00 293 VAL A O 1
ATOM 2194 N N . PRO A 1 294 ? -7.364 24.938 -20.015 1.00 46.72 294 PRO A N 1
ATOM 2195 C CA . PRO A 1 294 ? -7.987 26.162 -20.491 1.00 46.72 294 PRO A CA 1
ATOM 2196 C C . PRO A 1 294 ? -6.904 27.112 -21.009 1.00 46.72 294 PRO A C 1
ATOM 2198 O O . PRO A 1 294 ? -6.238 27.794 -20.230 1.00 46.72 294 PRO A O 1
ATOM 2201 N N . GLU A 1 295 ? -6.719 27.129 -22.331 1.00 49.12 295 GLU A N 1
ATOM 2202 C CA . GLU A 1 295 ? -5.800 28.009 -23.056 1.00 49.12 295 GLU A CA 1
ATOM 2203 C C . GLU A 1 295 ? -5.947 29.452 -22.539 1.00 49.12 295 GLU A C 1
ATOM 2205 O O . GLU A 1 295 ? -7.003 30.072 -22.741 1.00 49.12 295 GLU A O 1
ATOM 2210 N N . PRO A 1 296 ? -4.931 30.023 -21.861 1.00 50.00 296 PRO A N 1
ATOM 2211 C CA . PRO A 1 296 ? -5.059 31.334 -21.248 1.00 50.00 296 PRO A CA 1
ATOM 2212 C C . PRO A 1 296 ? -5.158 32.426 -22.320 1.00 50.00 296 PRO A C 1
ATOM 2214 O O . PRO A 1 296 ? -4.170 32.969 -22.807 1.00 50.00 296 PRO A O 1
ATOM 2217 N N . ALA A 1 297 ? -6.398 32.806 -22.627 1.00 55.19 297 ALA A N 1
ATOM 2218 C CA . ALA A 1 297 ? -6.771 34.007 -23.370 1.00 55.19 297 ALA A CA 1
ATOM 2219 C C . ALA A 1 297 ? -6.329 34.094 -24.851 1.00 55.19 297 ALA A C 1
ATOM 2221 O O . ALA A 1 297 ? -6.403 35.180 -25.439 1.00 55.19 297 ALA A O 1
ATOM 2222 N N . THR A 1 298 ? -6.005 32.980 -25.515 1.00 51.28 298 THR A N 1
ATOM 2223 C CA . THR A 1 298 ? -5.734 32.941 -26.972 1.00 51.28 298 THR A CA 1
ATOM 2224 C C . THR A 1 298 ? -6.916 33.500 -27.796 1.00 51.28 298 THR A C 1
ATOM 2226 O O . THR A 1 298 ? -6.727 34.191 -28.800 1.00 51.28 298 THR A O 1
ATOM 2229 N N . VAL A 1 299 ? -8.152 33.349 -27.295 1.00 49.22 299 VAL A N 1
ATOM 2230 C CA . VAL A 1 299 ? -9.380 33.962 -27.849 1.00 49.22 299 VAL A CA 1
ATOM 2231 C C . VAL A 1 299 ? -9.402 35.500 -27.721 1.00 49.22 299 VAL A C 1
ATOM 2233 O O . VAL A 1 299 ? -9.887 36.190 -28.621 1.00 49.22 299 VAL A O 1
ATOM 2236 N N . ILE A 1 300 ? -8.847 36.069 -26.643 1.00 51.16 300 ILE A N 1
ATOM 2237 C CA . ILE A 1 300 ? -8.802 37.529 -26.425 1.00 51.16 300 ILE A CA 1
ATOM 2238 C C . ILE A 1 300 ? -7.770 38.178 -27.358 1.00 51.16 300 ILE A C 1
ATOM 2240 O O . ILE A 1 300 ? -8.036 39.237 -27.931 1.00 51.16 300 ILE A O 1
ATOM 2244 N N . LEU A 1 301 ? -6.625 37.524 -27.580 1.00 49.41 301 LEU A N 1
ATOM 2245 C CA . LEU A 1 301 ? -5.613 37.975 -28.542 1.00 49.41 301 LEU A CA 1
ATOM 2246 C C . LEU A 1 301 ? -6.160 38.033 -29.979 1.00 49.41 301 LEU A C 1
ATOM 2248 O O . LEU A 1 301 ? -5.907 39.015 -30.684 1.00 49.41 301 LEU A O 1
ATOM 2252 N N . LEU A 1 302 ? -6.982 37.059 -30.390 1.00 48.50 302 LEU A N 1
ATOM 2253 C CA . LEU A 1 302 ? -7.632 37.085 -31.705 1.00 48.50 302 LEU A CA 1
ATOM 2254 C C . LEU A 1 302 ? -8.660 38.228 -31.832 1.00 48.50 302 LEU A C 1
ATOM 2256 O O . LEU A 1 302 ? -8.687 38.925 -32.848 1.00 48.50 302 LEU A O 1
ATOM 2260 N N . LEU A 1 303 ? -9.472 38.476 -30.798 1.00 48.69 303 LEU A N 1
ATOM 2261 C CA . LEU A 1 303 ? -10.456 39.570 -30.789 1.00 48.69 303 LEU A CA 1
ATOM 2262 C C . LEU A 1 303 ? -9.800 40.962 -30.824 1.00 48.69 303 LEU A C 1
ATOM 2264 O O . LEU A 1 303 ? -10.248 41.840 -31.568 1.00 48.69 303 LEU A O 1
ATOM 2268 N N . CYS A 1 304 ? -8.697 41.159 -30.098 1.00 50.59 304 CYS A N 1
ATOM 2269 C CA . CYS A 1 304 ? -7.922 42.403 -30.141 1.00 50.59 304 CYS A CA 1
ATOM 2270 C C . CYS A 1 304 ? -7.304 42.671 -31.529 1.00 50.59 304 CYS A C 1
ATOM 2272 O O . CYS A 1 304 ? -7.252 43.826 -31.966 1.00 50.59 304 CYS A O 1
ATOM 2274 N N . ALA A 1 305 ? -6.898 41.627 -32.261 1.00 48.03 305 ALA A N 1
ATOM 2275 C CA . ALA A 1 305 ? -6.378 41.766 -33.622 1.00 48.03 305 ALA A CA 1
ATOM 2276 C C . ALA A 1 305 ? -7.438 42.293 -34.614 1.00 48.03 305 ALA A C 1
ATOM 2278 O O . ALA A 1 305 ? -7.131 43.151 -35.446 1.00 48.03 305 ALA A O 1
ATOM 2279 N N . PHE A 1 306 ? -8.698 41.859 -34.497 1.00 49.75 306 PHE A N 1
ATOM 2280 C CA . PHE A 1 306 ? -9.779 42.326 -35.376 1.00 49.75 306 PHE A CA 1
ATOM 2281 C C . PHE A 1 306 ? -10.214 43.776 -35.108 1.00 49.75 306 PHE A C 1
ATOM 2283 O O . PHE A 1 306 ? -10.505 44.506 -36.058 1.00 49.75 306 PHE A O 1
ATOM 2290 N N . ILE A 1 307 ? -10.203 44.235 -33.851 1.00 52.12 307 ILE A N 1
ATOM 2291 C CA . ILE A 1 307 ? -10.543 45.632 -33.511 1.00 52.12 307 ILE A CA 1
ATOM 2292 C C . ILE A 1 307 ? -9.459 46.603 -34.021 1.00 52.12 307 ILE A C 1
ATOM 2294 O O . ILE A 1 307 ? -9.775 47.669 -34.554 1.00 52.12 307 ILE A O 1
ATOM 2298 N N . SER A 1 308 ? -8.185 46.202 -33.949 1.00 48.59 308 SER A N 1
ATOM 2299 C CA . SER A 1 308 ? -7.041 46.942 -34.508 1.00 48.59 308 SER A CA 1
ATOM 2300 C C . SER A 1 308 ? -7.153 47.168 -36.029 1.00 48.59 308 SER A C 1
ATOM 2302 O O . SER A 1 308 ? -6.874 48.263 -36.526 1.00 48.59 308 SER A O 1
ATOM 2304 N N . LEU A 1 309 ? -7.630 46.165 -36.776 1.00 47.16 309 LEU A N 1
ATOM 2305 C CA . LEU A 1 309 ? -7.722 46.208 -38.242 1.00 47.16 309 LEU A CA 1
ATOM 2306 C C . LEU A 1 309 ? -8.862 47.083 -38.793 1.00 47.16 309 LEU A C 1
ATOM 2308 O O . LEU A 1 309 ? -8.738 47.594 -39.907 1.00 47.16 309 LEU A O 1
ATOM 2312 N N . TYR A 1 310 ? -9.937 47.311 -38.030 1.00 50.00 310 TYR A N 1
ATOM 2313 C CA . TYR A 1 310 ? -11.061 48.161 -38.461 1.00 50.00 310 TYR A CA 1
ATOM 2314 C C . TYR A 1 310 ? -10.948 49.635 -38.040 1.00 50.00 310 TYR A C 1
ATOM 2316 O O . TYR A 1 310 ? -11.606 50.489 -38.632 1.00 50.00 310 TYR A O 1
ATOM 2324 N N . GLY A 1 311 ? -10.072 49.978 -37.090 1.00 49.75 311 GLY A N 1
ATOM 2325 C CA . GLY A 1 311 ? -9.910 51.353 -36.597 1.00 49.75 311 GLY A CA 1
ATOM 2326 C C . GLY A 1 311 ? -9.217 52.341 -37.550 1.00 49.75 311 GLY A C 1
ATOM 2327 O O . GLY A 1 311 ? -9.020 53.496 -37.177 1.00 49.75 311 GLY A O 1
ATOM 2328 N N . LYS A 1 312 ? -8.798 51.925 -38.758 1.00 53.50 312 LYS A N 1
ATOM 2329 C CA . LYS A 1 312 ? -7.893 52.724 -39.609 1.00 53.50 312 LYS A CA 1
ATOM 2330 C C . LYS A 1 312 ? -8.282 52.812 -41.090 1.00 53.50 312 LYS A C 1
ATOM 2332 O O . LYS A 1 312 ? -7.422 52.656 -41.959 1.00 53.50 312 LYS A O 1
ATOM 2337 N N . LYS A 1 313 ? -9.552 53.118 -41.399 1.00 49.47 313 LYS A N 1
ATOM 2338 C CA . LYS A 1 313 ? -9.949 53.601 -42.743 1.00 49.47 313 LYS A CA 1
ATOM 2339 C C . LYS A 1 313 ? -11.323 54.298 -42.798 1.00 49.47 313 LYS A C 1
ATOM 2341 O O . LYS A 1 313 ? -12.301 53.655 -43.139 1.00 49.47 313 LYS A O 1
ATOM 2346 N N . THR A 1 314 ? -11.344 55.609 -42.524 1.00 40.97 314 THR A N 1
ATOM 2347 C CA . THR A 1 314 ? -12.207 56.682 -43.104 1.00 40.97 314 THR A CA 1
ATOM 2348 C C . THR A 1 314 ? -12.130 57.920 -42.198 1.00 40.97 314 THR A C 1
ATOM 2350 O O . THR A 1 314 ? -12.278 57.757 -40.993 1.00 40.97 314 THR A O 1
ATOM 2353 N N . THR A 1 315 ? -11.952 59.167 -42.646 1.00 46.41 315 THR A N 1
ATOM 2354 C CA . THR A 1 315 ? -11.602 59.746 -43.965 1.00 46.41 315 THR A CA 1
ATOM 2355 C C . THR A 1 315 ? -11.224 61.218 -43.741 1.00 46.41 315 THR A C 1
ATOM 2357 O O . THR A 1 315 ? -11.859 61.844 -42.901 1.00 46.41 315 THR A O 1
ATOM 2360 N N . ASN A 1 316 ? -10.300 61.733 -44.566 1.00 45.88 316 ASN A N 1
ATOM 2361 C CA . ASN A 1 316 ? -10.093 63.145 -44.955 1.00 45.88 316 ASN A CA 1
ATOM 2362 C C . ASN A 1 316 ? -10.012 64.220 -43.855 1.00 45.88 316 ASN A C 1
ATOM 2364 O O . ASN A 1 316 ? -11.075 64.743 -43.461 1.00 45.88 316 ASN A O 1
#